Protein AF-A0A7J8P1J5-F1 (afdb_monomer_lite)

Secondary structure (DSSP, 8-state):
-HHHHHT--TT-EE----B-TTS-B--SSPPPPSS-SEEHHHHHHHTB--SSPPPHHHHHHHHTTBSSHHHHHHHHHHHSSTTHHHIIIIIIITT--HHHHHHH-TTB---HHHIIIIIS-B-PPPP--B-S-TTT-TT---B-----EEE-TTS-EEE-HHHHHHHTPPPGGG-SS-------PPP-S----SSTTS-------

pLDDT: mean 94.11, std 9.3, range [45.59, 98.81]

Structure (mmCIF, N/CA/C/O backbone):
data_AF-A0A7J8P1J5-F1
#
_entry.id   AF-A0A7J8P1J5-F1
#
loop_
_atom_site.group_PDB
_atom_site.id
_atom_site.type_symbol
_atom_site.label_atom_id
_atom_site.label_alt_id
_atom_site.label_comp_id
_atom_site.label_asym_id
_atom_site.label_entity_id
_atom_site.label_seq_id
_atom_site.pdbx_PDB_ins_code
_atom_site.Cartn_x
_atom_site.Cartn_y
_atom_site.Cartn_z
_atom_site.occupancy
_atom_site.B_iso_or_equiv
_atom_site.auth_seq_id
_atom_site.auth_comp_id
_atom_site.auth_asym_id
_atom_site.auth_atom_id
_atom_site.pdbx_PDB_model_num
ATOM 1 N N . GLU A 1 1 ? -13.372 0.302 0.097 1.00 93.94 1 GLU A N 1
ATOM 2 C CA . GLU A 1 1 ? -13.217 -0.264 1.450 1.00 93.94 1 GLU A CA 1
ATOM 3 C C . GLU A 1 1 ? -12.617 0.703 2.463 1.00 93.94 1 GLU A C 1
ATOM 5 O O . GLU A 1 1 ? -13.354 1.128 3.334 1.00 93.94 1 GLU A O 1
ATOM 10 N N . ALA A 1 2 ? -11.360 1.142 2.334 1.00 96.62 2 ALA A N 1
ATOM 11 C CA . ALA A 1 2 ? -10.747 2.064 3.308 1.00 96.62 2 ALA A CA 1
ATOM 12 C C . ALA A 1 2 ? -11.588 3.319 3.624 1.00 96.62 2 ALA A C 1
ATOM 14 O O . ALA A 1 2 ? -11.792 3.641 4.787 1.00 96.62 2 ALA A O 1
ATOM 15 N N . LEU A 1 3 ? -12.149 3.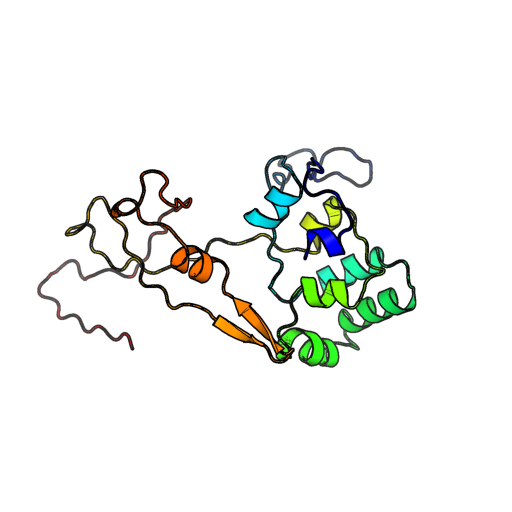971 2.597 1.00 96.94 3 LEU A N 1
ATOM 16 C CA . LEU A 1 3 ? -13.063 5.114 2.758 1.00 96.94 3 LEU A CA 1
ATOM 17 C C . LEU A 1 3 ? -14.280 4.788 3.644 1.00 96.94 3 LEU A C 1
ATOM 19 O O . LEU A 1 3 ? -14.655 5.586 4.493 1.00 96.94 3 LEU A O 1
ATOM 23 N N . ARG A 1 4 ? -14.858 3.591 3.480 1.00 96.88 4 ARG A N 1
ATOM 24 C CA . ARG A 1 4 ? -15.999 3.108 4.271 1.00 96.88 4 ARG A CA 1
ATOM 25 C C . ARG A 1 4 ? -15.599 2.879 5.730 1.00 96.88 4 ARG A C 1
ATOM 27 O O . ARG A 1 4 ? -16.337 3.269 6.623 1.00 96.88 4 ARG A O 1
ATOM 34 N N . LEU A 1 5 ? -14.433 2.272 5.964 1.00 96.88 5 LEU A N 1
ATOM 35 C CA . LEU A 1 5 ? -13.920 1.995 7.312 1.00 96.88 5 LEU A CA 1
ATOM 36 C C . LEU A 1 5 ? -13.576 3.280 8.079 1.00 96.88 5 LEU A C 1
ATOM 38 O O . LEU A 1 5 ? -13.882 3.380 9.268 1.00 96.88 5 LEU A O 1
ATOM 42 N N . LEU A 1 6 ? -12.995 4.268 7.389 1.00 95.31 6 LEU A N 1
ATOM 43 C CA . LEU A 1 6 ? -12.691 5.589 7.947 1.00 95.31 6 LEU A CA 1
ATOM 44 C C . LEU A 1 6 ? -13.943 6.452 8.158 1.00 95.31 6 LEU A C 1
ATOM 46 O O . LEU A 1 6 ? -13.917 7.343 8.997 1.00 95.31 6 LEU A O 1
ATOM 50 N N . GLY A 1 7 ? -15.030 6.201 7.421 1.00 95.00 7 GLY A N 1
ATOM 51 C CA . GLY A 1 7 ? -16.294 6.928 7.581 1.00 95.00 7 GLY A CA 1
ATOM 52 C C . GLY A 1 7 ? -16.240 8.393 7.133 1.00 95.00 7 GLY A C 1
ATOM 53 O O . GLY A 1 7 ? -17.033 9.201 7.602 1.00 95.00 7 GLY A O 1
ATOM 54 N N . LEU A 1 8 ? -15.305 8.747 6.245 1.00 95.56 8 LEU A N 1
ATOM 55 C CA . LEU A 1 8 ? -15.102 10.112 5.749 1.00 95.56 8 LEU A CA 1
ATOM 56 C C . LEU A 1 8 ? -15.380 10.210 4.246 1.00 95.56 8 LEU A C 1
ATOM 58 O O . LEU A 1 8 ? -15.252 9.228 3.507 1.00 95.56 8 LEU A O 1
ATOM 62 N N . SER A 1 9 ? -15.733 11.415 3.788 1.00 97.56 9 SER A N 1
ATOM 63 C CA . SER A 1 9 ? -15.967 11.680 2.367 1.00 97.56 9 SER A CA 1
ATOM 64 C C . SER A 1 9 ? -14.691 11.426 1.547 1.00 97.56 9 SER A C 1
ATOM 66 O O . SER A 1 9 ? -13.596 11.809 1.969 1.00 97.56 9 SER A O 1
ATOM 68 N N . PRO A 1 10 ? -14.792 10.833 0.343 1.00 97.81 10 PRO A N 1
ATOM 69 C CA . PRO A 1 10 ? -13.647 10.694 -0.557 1.00 97.81 10 PRO A CA 1
ATOM 70 C C . PRO A 1 10 ? -12.985 12.030 -0.917 1.00 97.81 10 PRO A C 1
ATOM 72 O O . PRO A 1 10 ? -11.783 12.053 -1.197 1.00 97.81 10 PRO A O 1
ATOM 75 N N . ASP A 1 11 ? -13.765 13.112 -0.882 1.00 97.94 11 ASP A N 1
ATOM 76 C CA . ASP A 1 11 ? -13.361 14.460 -1.279 1.00 97.94 11 ASP A CA 1
ATOM 77 C C . ASP A 1 11 ? -12.916 15.319 -0.088 1.00 97.94 11 ASP A C 1
ATOM 79 O O . ASP A 1 11 ? -12.589 16.491 -0.262 1.00 97.94 11 ASP A O 1
ATOM 83 N N . THR A 1 12 ? -12.845 14.743 1.122 1.00 97.88 12 THR A N 1
ATOM 84 C CA . THR A 1 12 ? -12.237 15.405 2.280 1.00 97.88 12 THR A CA 1
ATOM 85 C C . THR A 1 12 ? -10.807 15.817 1.929 1.00 97.88 12 THR A C 1
ATOM 87 O O . THR A 1 12 ? -9.936 14.967 1.724 1.00 97.88 12 THR A O 1
ATOM 90 N N . TYR A 1 13 ? -10.580 17.126 1.837 1.00 97.38 13 TYR A N 1
ATOM 91 C CA . TYR A 1 13 ? -9.279 17.722 1.561 1.00 97.38 13 TYR A CA 1
ATOM 92 C C . TYR A 1 13 ? -8.547 17.983 2.873 1.00 97.38 13 TYR A C 1
ATOM 94 O O . TYR A 1 13 ? -9.119 18.550 3.803 1.00 97.38 13 TYR A O 1
ATOM 102 N N . PHE A 1 14 ? -7.292 17.552 2.968 1.00 95.00 14 PHE A N 1
ATOM 103 C CA . PHE A 1 14 ? -6.521 17.664 4.201 1.00 95.00 14 PHE A CA 1
ATOM 104 C C . PHE A 1 14 ? -5.023 17.803 3.920 1.00 95.00 14 PHE A C 1
ATOM 106 O O . PHE A 1 14 ? -4.533 17.575 2.812 1.00 95.00 14 PHE A O 1
ATOM 113 N N . SER A 1 15 ? -4.293 18.182 4.963 1.00 91.94 15 SER A N 1
ATOM 114 C CA . SER A 1 15 ? -2.833 18.195 5.001 1.00 91.94 15 SER A CA 1
ATOM 115 C C . SER A 1 15 ? -2.375 17.582 6.323 1.00 91.94 15 SER A C 1
ATOM 117 O O . SER A 1 15 ? -3.119 17.604 7.303 1.00 91.94 15 SER A O 1
ATOM 119 N N . VAL A 1 16 ? -1.191 16.971 6.330 1.00 88.44 16 VAL A N 1
ATOM 120 C CA . VAL A 1 16 ? -0.610 16.340 7.521 1.00 88.44 16 VAL A CA 1
ATOM 121 C C . VAL A 1 16 ? 0.669 17.084 7.857 1.00 88.44 16 VAL A C 1
ATOM 123 O O . VAL A 1 16 ? 1.586 17.100 7.039 1.00 88.44 16 VAL A O 1
ATOM 126 N N . HIS A 1 17 ? 0.718 17.670 9.048 1.00 82.31 17 HIS A N 1
ATOM 127 C CA . HIS A 1 17 ? 1.867 18.413 9.560 1.00 82.31 17 HIS A CA 1
ATOM 128 C C . HIS A 1 17 ? 2.467 17.683 10.759 1.00 82.31 17 HIS A C 1
ATOM 130 O O . HIS A 1 17 ? 1.818 16.836 11.374 1.00 82.31 17 HIS A O 1
ATOM 136 N N . SER A 1 18 ? 3.735 17.961 11.044 1.00 77.25 18 SER A N 1
ATOM 137 C CA . SER A 1 18 ? 4.408 17.485 12.251 1.00 77.25 18 SER A CA 1
ATOM 138 C C . SER A 1 18 ? 4.617 18.671 13.178 1.00 77.25 18 SER A C 1
ATOM 140 O O . SER A 1 18 ? 5.474 19.519 12.922 1.00 77.25 18 SER A O 1
ATOM 142 N N . ASP A 1 19 ? 3.835 18.693 14.248 1.00 76.12 19 ASP A N 1
ATOM 143 C CA . ASP A 1 19 ? 3.843 19.758 15.242 1.00 76.12 19 ASP A CA 1
ATOM 144 C C . ASP A 1 19 ? 4.361 19.221 16.579 1.00 76.12 19 ASP A C 1
ATOM 146 O O . ASP A 1 19 ? 4.319 18.017 16.853 1.00 76.12 19 ASP A O 1
ATOM 150 N N . LYS A 1 20 ? 4.885 20.121 17.409 1.00 70.50 20 LYS A N 1
ATOM 151 C CA . LYS A 1 20 ? 5.141 19.839 18.821 1.00 70.50 20 LYS A CA 1
ATOM 152 C C . LYS A 1 20 ? 3.812 19.723 19.574 1.00 70.50 20 LYS A C 1
ATOM 154 O O . LYS A 1 20 ? 2.771 20.160 19.089 1.00 70.50 20 LYS A O 1
ATOM 159 N N . GLU A 1 21 ? 3.854 19.185 20.792 1.00 70.31 21 GLU A N 1
ATOM 160 C CA . GLU A 1 21 ? 2.668 19.087 21.662 1.00 70.31 21 GLU A CA 1
ATOM 161 C C . GLU A 1 21 ? 2.013 20.451 21.953 1.00 70.31 21 GLU A C 1
ATOM 163 O O . GLU A 1 21 ? 0.807 20.514 22.171 1.00 70.31 21 GLU A O 1
ATOM 168 N N . ASP A 1 22 ? 2.780 21.545 21.900 1.00 75.75 22 ASP A N 1
ATOM 169 C CA . ASP A 1 22 ? 2.293 22.923 22.057 1.00 75.75 22 ASP A CA 1
ATOM 170 C C . ASP A 1 22 ? 1.696 23.530 20.766 1.00 75.75 22 ASP A C 1
ATOM 172 O O . ASP A 1 22 ? 1.332 24.706 20.743 1.00 75.75 22 ASP A O 1
ATOM 176 N N . GLY A 1 23 ? 1.597 22.747 19.685 1.00 67.12 23 GLY A N 1
ATOM 177 C CA . GLY A 1 23 ? 1.071 23.171 18.387 1.00 67.12 23 GLY A CA 1
ATOM 178 C C . GLY A 1 23 ? 2.029 24.032 17.562 1.00 67.12 23 GLY A C 1
ATOM 179 O O . GLY A 1 23 ? 1.680 24.446 16.456 1.00 67.12 23 GLY A O 1
ATOM 180 N N . THR A 1 24 ? 3.240 24.310 18.055 1.00 72.19 24 THR A N 1
ATOM 181 C CA . THR A 1 24 ? 4.259 24.989 17.254 1.00 72.19 24 THR A CA 1
ATOM 182 C C . THR A 1 24 ? 4.905 24.002 16.289 1.00 72.19 24 THR A C 1
ATOM 184 O O . THR A 1 24 ? 5.169 22.846 16.633 1.00 72.19 24 THR A O 1
ATOM 187 N N . SER A 1 25 ? 5.195 24.441 15.063 1.00 66.19 25 SER A N 1
ATOM 188 C CA . SER A 1 25 ? 5.926 23.598 14.117 1.00 66.19 25 SER A CA 1
ATOM 189 C C . SER A 1 25 ? 7.271 23.181 14.716 1.00 66.19 25 SER A C 1
ATOM 191 O O . SER A 1 25 ? 7.950 23.971 15.382 1.00 66.19 25 SER A O 1
ATOM 193 N N . LEU A 1 26 ? 7.688 21.943 14.454 1.00 66.81 26 LEU A N 1
ATOM 194 C CA . LEU A 1 26 ? 9.042 21.479 14.756 1.00 66.81 26 LEU A CA 1
ATOM 195 C C . LEU A 1 26 ? 10.046 22.316 13.938 1.00 66.81 26 LEU A C 1
ATOM 197 O O . LEU A 1 26 ? 10.337 22.020 12.781 1.00 66.81 26 LEU A O 1
ATOM 201 N N . GLY A 1 27 ? 10.498 23.435 14.509 1.00 45.59 27 GLY A N 1
ATOM 202 C CA . GLY A 1 27 ? 11.428 24.365 13.876 1.00 45.59 27 GLY A CA 1
ATOM 203 C C . GLY A 1 27 ? 12.806 23.737 13.660 1.00 45.59 27 GLY A C 1
ATOM 204 O O . GLY A 1 27 ? 13.342 23.098 14.561 1.00 45.59 27 GLY A O 1
ATOM 205 N N . GLY A 1 28 ? 13.375 23.968 12.470 1.00 49.41 28 GLY A N 1
ATOM 206 C CA . GLY A 1 28 ? 14.671 23.440 12.035 1.00 49.41 28 GLY A CA 1
ATOM 207 C C . GLY A 1 28 ? 14.549 22.038 11.433 1.00 49.41 28 GLY A C 1
ATOM 208 O O . GLY A 1 28 ? 14.415 21.065 12.161 1.00 49.41 28 GLY A O 1
ATOM 209 N N . SER A 1 29 ? 14.614 21.923 10.099 1.00 49.09 29 SER A N 1
ATOM 210 C CA . SER A 1 29 ? 14.492 20.632 9.394 1.00 49.09 29 SER A CA 1
ATOM 211 C C . SER A 1 29 ? 13.182 19.888 9.724 1.00 49.09 29 SER A C 1
ATOM 213 O O . SER A 1 29 ? 13.206 18.706 10.080 1.00 49.09 29 SER A O 1
ATOM 215 N N . SER A 1 30 ? 12.030 20.565 9.613 1.00 58.41 30 SER A N 1
ATOM 216 C CA . SER A 1 30 ? 10.728 19.901 9.725 1.00 58.41 30 SER A CA 1
ATOM 217 C C . SER A 1 30 ? 10.713 18.680 8.805 1.00 58.41 30 SER A C 1
ATOM 219 O O . SER A 1 30 ? 11.048 18.778 7.621 1.00 58.41 30 SER A O 1
ATOM 221 N N . LEU A 1 31 ? 10.395 17.503 9.358 1.00 60.16 31 LEU A N 1
ATOM 222 C CA . LEU A 1 31 ? 10.187 16.322 8.528 1.00 60.16 31 LEU A CA 1
ATOM 223 C C . LEU A 1 31 ? 9.140 16.714 7.482 1.00 60.16 31 LEU A C 1
ATOM 225 O O . LEU A 1 31 ? 8.062 17.181 7.866 1.00 60.16 31 LEU A O 1
ATOM 229 N N . PRO A 1 32 ? 9.456 16.614 6.178 1.00 66.19 32 PRO A N 1
ATOM 230 C CA . PRO A 1 32 ? 8.521 17.037 5.159 1.00 66.19 32 PRO A CA 1
ATOM 231 C C . PRO A 1 32 ? 7.220 16.256 5.343 1.00 66.19 32 PRO A C 1
ATOM 233 O O . PRO A 1 32 ? 7.265 15.073 5.715 1.00 66.19 32 PRO A O 1
ATOM 236 N N . PRO A 1 33 ? 6.063 16.894 5.087 1.00 76.81 33 PRO A N 1
ATOM 237 C CA . PRO A 1 33 ? 4.789 16.208 5.179 1.00 76.81 33 PRO A CA 1
ATOM 238 C C . PRO A 1 33 ? 4.863 14.933 4.334 1.00 76.81 33 PRO A C 1
ATOM 240 O O . PRO A 1 33 ? 5.504 14.929 3.275 1.00 76.81 33 PRO A O 1
ATOM 243 N N . PRO A 1 34 ? 4.226 13.833 4.770 1.00 80.62 34 PRO A N 1
ATOM 244 C CA . PRO A 1 34 ? 4.363 12.554 4.086 1.00 80.62 34 PRO A CA 1
ATOM 245 C C . PRO A 1 34 ? 3.993 12.687 2.599 1.00 80.62 34 PRO A C 1
ATOM 247 O O . PRO A 1 34 ? 4.607 12.065 1.732 1.00 80.62 34 PRO A O 1
ATOM 250 N N . PHE A 1 35 ? 3.031 13.538 2.269 1.00 90.94 35 PHE A N 1
ATOM 251 C CA . PHE A 1 35 ? 2.614 13.817 0.903 1.00 90.94 35 PHE A CA 1
ATOM 252 C C . PHE A 1 35 ? 2.059 15.243 0.789 1.00 90.94 35 PHE A C 1
ATOM 254 O O . PHE A 1 35 ? 1.672 15.824 1.806 1.00 90.94 35 PHE A O 1
ATOM 261 N N . PRO A 1 36 ? 2.008 15.81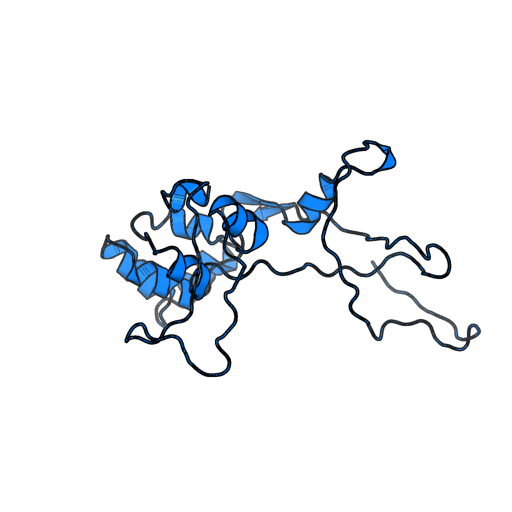6 -0.430 1.00 92.81 36 PRO A N 1
ATOM 262 C CA . PRO A 1 36 ? 1.373 17.112 -0.650 1.00 92.81 36 PRO A CA 1
ATOM 263 C C . PRO A 1 36 ? -0.119 17.081 -0.265 1.00 92.81 36 PRO A C 1
ATOM 265 O O . PRO A 1 36 ? -0.746 16.019 -0.368 1.00 92.81 36 PRO A O 1
ATOM 268 N N . PRO A 1 37 ? -0.709 18.227 0.132 1.00 95.44 37 PRO A N 1
ATOM 269 C CA . PRO A 1 37 ? -2.140 18.328 0.409 1.00 95.44 37 PRO A CA 1
ATOM 270 C C . PRO A 1 37 ? -2.980 17.777 -0.748 1.00 95.44 37 PRO A C 1
ATOM 272 O O . PRO A 1 37 ? -2.724 18.074 -1.916 1.00 95.44 37 PRO A O 1
ATOM 275 N N . CYS A 1 38 ? -3.953 16.928 -0.430 1.00 97.00 38 CYS A N 1
ATOM 276 C CA . CYS A 1 38 ? -4.795 16.274 -1.427 1.00 97.00 38 CYS A CA 1
ATOM 277 C C . CYS A 1 38 ? -6.096 15.748 -0.805 1.00 97.00 38 CYS A C 1
ATOM 279 O O . CYS A 1 38 ? -6.323 15.845 0.403 1.00 97.00 38 CYS A O 1
ATOM 281 N N . THR A 1 39 ? -6.971 15.192 -1.643 1.00 98.25 39 THR A N 1
ATOM 282 C CA . THR A 1 39 ? -8.193 14.521 -1.183 1.00 98.25 39 THR A CA 1
ATOM 283 C C . THR A 1 39 ? -7.880 13.179 -0.526 1.00 98.25 39 THR A C 1
ATOM 285 O O . THR A 1 39 ? -6.915 12.500 -0.892 1.00 98.25 39 THR A O 1
ATOM 288 N N . LEU A 1 40 ? -8.741 12.736 0.393 1.00 98.19 40 LEU A N 1
ATOM 289 C CA . LEU A 1 40 ? -8.629 11.434 1.052 1.00 98.19 40 LEU A CA 1
ATOM 290 C C . LEU A 1 40 ? -8.542 10.277 0.049 1.00 98.19 40 LEU A C 1
ATOM 292 O O . LEU A 1 40 ? -7.718 9.375 0.213 1.00 98.19 40 LEU A O 1
ATOM 296 N N . ARG A 1 41 ? -9.325 10.328 -1.035 1.00 98.25 41 ARG A N 1
ATOM 297 C CA . ARG A 1 41 ? -9.235 9.360 -2.138 1.00 98.25 41 ARG A CA 1
ATOM 298 C C . ARG A 1 41 ? -7.824 9.288 -2.721 1.00 98.25 41 ARG A C 1
ATOM 300 O O . ARG A 1 41 ? -7.296 8.192 -2.903 1.00 98.25 41 ARG A O 1
ATOM 307 N N . THR A 1 42 ? -7.220 10.440 -3.003 1.00 97.94 42 THR A N 1
ATOM 308 C CA . THR A 1 42 ? -5.870 10.525 -3.575 1.00 97.94 42 THR A CA 1
ATOM 309 C C . THR A 1 42 ? -4.836 9.988 -2.597 1.00 97.94 42 THR A C 1
ATOM 311 O O . THR A 1 42 ? -3.980 9.189 -2.982 1.00 97.94 42 THR A O 1
ATOM 314 N N . ALA A 1 43 ? -4.950 10.365 -1.323 1.00 97.81 43 ALA A N 1
ATOM 315 C CA . ALA A 1 43 ? -4.016 9.940 -0.296 1.00 97.81 43 ALA A CA 1
ATOM 316 C C . ALA A 1 43 ? -4.024 8.421 -0.085 1.00 97.81 43 ALA A C 1
ATOM 318 O O . ALA A 1 43 ? -2.967 7.787 -0.075 1.00 97.81 43 ALA A O 1
ATOM 319 N N . LEU A 1 44 ? -5.213 7.817 -0.008 1.00 97.81 44 LEU A N 1
ATOM 320 C CA . LEU A 1 44 ? -5.366 6.366 0.106 1.00 97.81 44 LEU A CA 1
ATOM 321 C C . LEU A 1 44 ? -4.862 5.627 -1.139 1.00 97.81 44 LEU A C 1
ATOM 323 O O . LEU A 1 44 ? -4.248 4.574 -1.011 1.00 97.81 44 LEU A O 1
ATOM 327 N N . ALA A 1 45 ? -5.098 6.171 -2.337 1.00 96.75 45 ALA A N 1
ATOM 328 C CA . ALA A 1 45 ? -4.710 5.523 -3.588 1.00 96.75 45 ALA A CA 1
ATOM 329 C C . ALA A 1 45 ? -3.202 5.598 -3.875 1.00 96.75 45 ALA A C 1
ATOM 331 O O . ALA A 1 45 ? -2.650 4.684 -4.485 1.00 96.75 45 ALA A O 1
ATOM 332 N N . ARG A 1 46 ? -2.535 6.692 -3.481 1.00 96.19 46 ARG A N 1
ATOM 333 C CA . ARG A 1 46 ? -1.144 6.967 -3.880 1.00 96.19 46 ARG A CA 1
ATOM 334 C C . ARG A 1 46 ? -0.133 6.858 -2.749 1.00 96.19 46 ARG A C 1
ATOM 336 O O . ARG A 1 46 ? 1.046 6.666 -3.036 1.00 96.19 46 ARG A O 1
ATOM 343 N N . TYR A 1 47 ? -0.555 7.007 -1.494 1.00 96.50 47 TYR A N 1
ATOM 344 C CA . TYR A 1 47 ? 0.381 7.217 -0.389 1.00 96.50 47 TYR A CA 1
ATOM 345 C C . TYR A 1 47 ? 0.243 6.241 0.777 1.00 96.50 47 TYR A C 1
ATOM 347 O O . TYR A 1 47 ? 1.193 6.181 1.555 1.00 96.50 47 TYR A O 1
ATOM 355 N N . ALA A 1 48 ? -0.835 5.458 0.881 1.00 97.44 48 ALA A N 1
ATOM 356 C CA . ALA A 1 48 ? -1.030 4.475 1.950 1.00 97.44 48 ALA A CA 1
ATOM 357 C C . ALA A 1 48 ? -0.888 3.027 1.460 1.00 97.44 48 ALA A C 1
ATOM 359 O O . ALA A 1 48 ? -1.505 2.618 0.478 1.00 97.44 48 ALA A O 1
ATOM 360 N N . ASP A 1 49 ? -0.108 2.230 2.185 1.00 97.94 49 ASP A N 1
ATOM 361 C CA . ASP A 1 49 ? -0.154 0.777 2.100 1.00 97.94 49 ASP A CA 1
ATOM 362 C C . ASP A 1 49 ? -1.241 0.249 3.039 1.00 97.94 49 ASP A C 1
ATOM 364 O O . ASP A 1 49 ? -1.152 0.356 4.260 1.00 97.94 49 ASP A O 1
ATOM 368 N N . LEU A 1 50 ? -2.286 -0.309 2.435 1.00 98.19 50 LEU A N 1
ATOM 369 C CA . LEU A 1 50 ? -3.484 -0.780 3.123 1.00 98.19 50 LEU A CA 1
ATOM 370 C C . LEU A 1 50 ? -3.565 -2.310 3.184 1.00 98.19 50 LEU A C 1
ATOM 372 O O . LEU A 1 50 ? -4.449 -2.856 3.842 1.00 98.19 50 LEU A O 1
ATOM 376 N N . LEU A 1 51 ? -2.692 -3.009 2.453 1.00 97.69 51 LEU A N 1
ATOM 377 C CA . LEU A 1 51 ? -2.784 -4.458 2.263 1.00 97.69 51 LEU A CA 1
ATOM 378 C C . LEU A 1 51 ? -1.745 -5.230 3.074 1.00 97.69 51 LEU A C 1
ATOM 380 O O . LEU A 1 51 ? -1.948 -6.418 3.320 1.00 97.69 51 LEU A O 1
ATOM 384 N N . SER A 1 52 ? -0.671 -4.568 3.503 1.00 96.00 52 SER A N 1
ATOM 385 C CA . SER A 1 52 ? 0.313 -5.140 4.420 1.00 96.00 52 SER A CA 1
ATOM 386 C C . SER A 1 52 ? -0.261 -5.333 5.826 1.00 96.00 52 SER A C 1
ATOM 388 O O . SER A 1 52 ? -1.144 -4.588 6.263 1.00 96.00 52 SER A O 1
ATOM 390 N N . SER A 1 53 ? 0.260 -6.323 6.551 1.00 97.56 53 SER A N 1
ATOM 391 C CA . SER A 1 53 ? -0.124 -6.537 7.944 1.00 97.56 53 SER A CA 1
ATOM 392 C C . SER A 1 53 ? 0.412 -5.419 8.846 1.00 97.56 53 SER A C 1
ATOM 394 O O . SER A 1 53 ? 1.596 -5.072 8.747 1.00 97.56 53 SER A O 1
ATOM 396 N N . PRO A 1 54 ? -0.431 -4.825 9.710 1.00 97.50 54 PRO A N 1
ATOM 397 C CA . PRO A 1 54 ? -0.040 -3.675 10.518 1.00 97.50 54 PRO A CA 1
ATOM 398 C C . PRO A 1 54 ? 1.051 -4.034 11.530 1.00 97.50 54 PRO A C 1
ATOM 400 O O . PRO A 1 54 ? 1.078 -5.116 12.093 1.00 97.50 54 PRO A O 1
ATOM 403 N N . LYS A 1 55 ? 1.974 -3.116 11.817 1.00 97.56 55 LYS A N 1
ATOM 404 C CA . LYS A 1 55 ? 2.956 -3.342 12.890 1.00 97.56 55 LYS A CA 1
ATOM 405 C C . LYS A 1 55 ? 2.274 -3.257 14.259 1.00 97.56 55 LYS A C 1
ATOM 407 O O . LYS A 1 55 ? 1.272 -2.564 14.408 1.00 97.56 55 LYS A O 1
ATOM 412 N N . LYS A 1 56 ? 2.885 -3.841 15.295 1.00 98.12 56 LYS A N 1
ATOM 413 C CA . LYS A 1 56 ? 2.427 -3.688 16.693 1.00 98.12 56 LYS A CA 1
ATOM 414 C C . LYS A 1 56 ? 2.204 -2.223 17.104 1.00 98.12 56 LYS A C 1
ATOM 416 O O . LYS A 1 56 ? 1.229 -1.925 17.780 1.00 98.12 56 LYS A O 1
ATOM 421 N N . SER A 1 57 ? 3.044 -1.296 16.638 1.00 98.06 57 SER A N 1
ATOM 422 C CA . SER A 1 57 ? 2.865 0.147 16.873 1.00 98.06 57 SER A CA 1
ATOM 423 C C . SER A 1 57 ? 1.585 0.713 16.245 1.00 98.06 57 SER A C 1
ATOM 425 O O . SER A 1 57 ? 0.929 1.552 16.852 1.00 98.06 57 SER A O 1
ATOM 427 N N . ALA A 1 58 ? 1.194 0.230 15.062 1.00 98.38 58 ALA A N 1
ATOM 428 C CA . ALA A 1 58 ? -0.060 0.616 14.419 1.00 98.38 58 ALA A CA 1
ATOM 429 C C . ALA A 1 58 ? -1.275 0.076 15.191 1.00 98.38 58 ALA A C 1
ATOM 431 O O . ALA A 1 58 ? -2.281 0.769 15.294 1.00 98.38 58 ALA A O 1
ATOM 432 N N . LEU A 1 59 ? -1.168 -1.120 15.787 1.00 98.62 59 LEU A N 1
ATOM 433 C CA . LEU A 1 59 ? -2.213 -1.663 16.665 1.00 98.62 59 LEU A CA 1
ATOM 434 C C . LEU A 1 59 ? -2.395 -0.809 17.928 1.00 98.62 59 LEU A C 1
ATOM 436 O O . LEU A 1 59 ? -3.527 -0.537 18.312 1.00 98.62 59 LEU A O 1
ATOM 440 N N . LEU A 1 60 ? -1.304 -0.330 18.538 1.00 98.62 60 LEU A N 1
ATOM 441 C CA . LEU A 1 60 ? -1.378 0.602 19.673 1.00 98.62 60 LEU A CA 1
ATOM 442 C C . LEU A 1 60 ? -2.028 1.935 19.280 1.00 98.62 60 LEU A C 1
ATOM 444 O O . LEU A 1 60 ? -2.861 2.448 20.023 1.00 98.62 60 LEU A O 1
ATOM 448 N N . ALA A 1 61 ? -1.686 2.472 18.106 1.00 98.38 61 ALA A N 1
ATOM 449 C CA . ALA A 1 61 ? -2.304 3.691 17.592 1.00 98.38 61 ALA A CA 1
ATOM 450 C C . ALA A 1 61 ? -3.806 3.501 17.309 1.00 98.38 61 ALA A C 1
ATOM 452 O O . ALA A 1 61 ? -4.599 4.381 17.627 1.00 98.38 61 ALA A O 1
ATOM 453 N N . LEU A 1 62 ? -4.220 2.345 16.779 1.00 98.62 62 LEU A N 1
ATOM 454 C CA . LEU A 1 62 ? -5.639 1.999 16.643 1.00 98.62 62 LEU A CA 1
ATOM 455 C C . LEU A 1 62 ? -6.329 1.898 18.011 1.00 98.62 62 LEU A C 1
ATOM 457 O O . LEU A 1 62 ? -7.401 2.469 18.186 1.00 98.62 62 LEU A O 1
ATOM 461 N N . ALA A 1 63 ? -5.698 1.243 18.991 1.00 98.62 63 ALA A N 1
ATOM 462 C CA . ALA A 1 63 ? -6.253 1.073 20.335 1.00 98.62 63 ALA A CA 1
ATOM 463 C C . ALA A 1 63 ? -6.498 2.406 21.057 1.00 98.62 63 ALA A C 1
ATOM 465 O O . ALA A 1 63 ? -7.451 2.530 21.820 1.00 98.62 63 ALA A O 1
ATOM 466 N N . ALA A 1 64 ? -5.640 3.405 20.829 1.00 98.44 64 ALA A N 1
ATOM 467 C CA . ALA A 1 64 ? -5.783 4.742 21.409 1.00 98.44 64 ALA A CA 1
ATOM 468 C C . ALA A 1 64 ? -7.005 5.512 20.873 1.00 98.44 64 ALA A C 1
ATOM 470 O O . ALA A 1 64 ? -7.455 6.463 21.506 1.00 98.44 64 ALA A O 1
ATOM 471 N N . HIS A 1 65 ? -7.544 5.097 19.724 1.00 98.12 65 HIS A N 1
ATOM 472 C CA . HIS A 1 65 ? -8.700 5.713 19.075 1.00 98.12 65 HIS A CA 1
ATOM 473 C C . HIS A 1 65 ? -9.882 4.745 18.921 1.00 98.12 65 HIS A C 1
ATOM 475 O O . HIS A 1 65 ? -10.762 4.986 18.095 1.00 98.12 65 HIS A O 1
ATOM 481 N N . ALA A 1 66 ? -9.897 3.656 19.692 1.00 98.50 66 ALA A N 1
ATOM 482 C CA . ALA A 1 66 ? -11.022 2.735 19.801 1.00 98.50 66 ALA A CA 1
ATOM 483 C C . ALA A 1 66 ? -11.962 3.189 20.923 1.00 98.50 66 ALA A C 1
ATOM 485 O O . ALA A 1 66 ? -11.529 3.366 22.062 1.00 98.50 66 ALA A O 1
ATOM 486 N N . SER A 1 67 ? -13.239 3.411 20.597 1.00 98.25 67 SER A N 1
ATOM 487 C CA . SER A 1 67 ? -14.241 3.830 21.587 1.00 98.25 67 SER A CA 1
ATOM 488 C C . SER A 1 67 ? -14.788 2.670 22.419 1.00 98.25 67 SER A C 1
ATOM 490 O O . SER A 1 67 ? -15.283 2.907 23.517 1.00 98.25 67 SER A O 1
ATOM 492 N N . ASP A 1 68 ? -14.720 1.436 21.909 1.00 98.69 68 ASP A N 1
ATOM 493 C CA . ASP A 1 68 ? -15.063 0.235 22.670 1.00 98.69 68 ASP A CA 1
ATOM 494 C C . ASP A 1 68 ? -13.843 -0.204 23.507 1.00 98.69 68 ASP A C 1
ATOM 496 O O . ASP A 1 68 ? -12.794 -0.532 22.934 1.00 98.69 68 ASP A O 1
ATOM 500 N N . PRO A 1 69 ? -13.945 -0.235 24.852 1.00 98.44 69 PRO A N 1
ATOM 501 C CA . PRO A 1 69 ? -12.846 -0.664 25.712 1.00 98.44 69 PRO A CA 1
ATOM 502 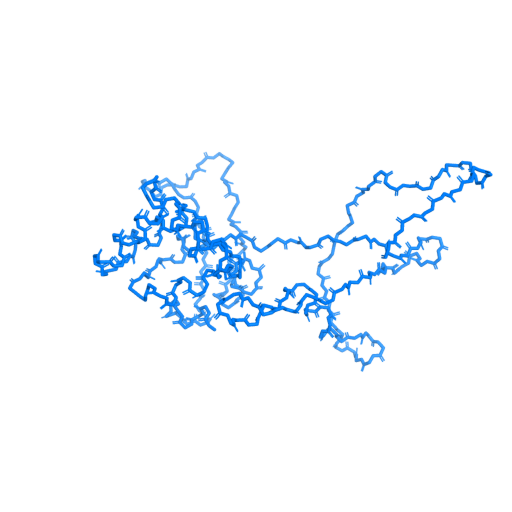C C . PRO A 1 69 ? -12.354 -2.083 25.410 1.00 98.44 69 PRO A C 1
ATOM 504 O O . PRO A 1 69 ? -11.157 -2.347 25.505 1.00 98.44 69 PRO A O 1
ATOM 507 N N . THR A 1 70 ? -13.249 -2.987 25.003 1.00 98.69 70 THR A N 1
ATOM 508 C CA . THR A 1 70 ? -12.909 -4.385 24.712 1.00 98.69 70 THR A CA 1
ATOM 509 C C . THR A 1 70 ? -12.067 -4.506 23.442 1.00 98.69 70 THR A C 1
ATOM 511 O O . THR A 1 70 ? -11.054 -5.210 23.437 1.00 98.69 70 THR A O 1
ATOM 514 N N . GLU A 1 71 ? -12.411 -3.758 22.389 1.00 98.75 71 GLU A N 1
ATOM 515 C CA . GLU A 1 71 ? -11.605 -3.665 21.168 1.00 98.75 71 GLU A CA 1
ATOM 516 C C . GLU A 1 71 ? -10.244 -3.018 21.452 1.00 98.75 71 GLU A C 1
ATOM 518 O O . GLU A 1 71 ? -9.207 -3.500 20.982 1.00 98.75 71 GLU A O 1
ATOM 523 N N . ALA A 1 72 ? -10.229 -1.951 22.256 1.00 98.75 72 ALA A N 1
ATOM 524 C CA . ALA A 1 72 ? -9.007 -1.258 22.641 1.00 98.75 72 ALA A CA 1
ATOM 525 C C . ALA A 1 72 ? -8.046 -2.185 23.406 1.00 98.75 72 ALA A C 1
ATOM 527 O O . ALA A 1 72 ? -6.864 -2.280 23.064 1.00 98.75 72 ALA A O 1
ATOM 528 N N . ASP A 1 73 ? -8.544 -2.916 24.405 1.00 98.75 73 ASP A N 1
ATOM 529 C CA . ASP A 1 73 ? -7.747 -3.862 25.190 1.00 98.75 73 ASP A CA 1
ATOM 530 C C . ASP A 1 73 ? -7.272 -5.043 24.350 1.00 98.75 73 ASP A C 1
ATOM 532 O O . ASP A 1 73 ? -6.125 -5.480 24.479 1.00 98.75 73 ASP A O 1
ATOM 536 N N . ARG A 1 74 ? -8.100 -5.507 23.411 1.00 98.62 74 ARG A N 1
ATOM 537 C CA . ARG A 1 74 ? -7.721 -6.551 22.463 1.00 98.62 74 ARG A CA 1
ATOM 538 C C . ARG A 1 74 ? -6.566 -6.118 21.557 1.00 98.62 74 ARG A C 1
ATOM 540 O O . ARG A 1 74 ? -5.596 -6.864 21.398 1.00 98.62 74 ARG A O 1
ATOM 547 N N . LEU A 1 75 ? -6.632 -4.912 20.996 1.00 98.75 75 LEU A N 1
ATOM 548 C CA . LEU A 1 75 ? -5.555 -4.334 20.188 1.00 98.75 75 LEU A CA 1
ATOM 549 C C . LEU A 1 75 ? -4.264 -4.151 21.007 1.00 98.75 75 LEU A C 1
ATOM 551 O O . LEU A 1 75 ? -3.178 -4.494 20.528 1.00 98.75 75 LEU A O 1
ATOM 555 N N . ARG A 1 76 ? -4.370 -3.682 22.260 1.00 98.81 76 ARG A N 1
ATOM 556 C CA . ARG A 1 76 ? -3.228 -3.581 23.190 1.00 98.81 76 ARG A CA 1
ATOM 557 C C . ARG A 1 76 ? -2.624 -4.947 23.495 1.00 98.81 76 ARG A C 1
ATOM 559 O O . ARG A 1 76 ? -1.400 -5.079 23.478 1.00 98.81 76 ARG A O 1
ATOM 566 N N . HIS A 1 77 ? -3.453 -5.966 23.721 1.00 98.69 77 HIS A N 1
ATOM 567 C CA . HIS A 1 77 ? -2.989 -7.325 23.975 1.00 98.69 77 HIS A CA 1
ATOM 568 C C . HIS A 1 77 ? -2.171 -7.858 22.796 1.00 98.69 77 HIS A C 1
ATOM 570 O O . HIS A 1 77 ? -1.021 -8.251 22.996 1.00 98.69 77 HIS A O 1
ATOM 576 N N . LEU A 1 78 ? -2.696 -7.771 21.568 1.00 98.50 78 LEU A N 1
ATOM 577 C CA . LEU A 1 78 ? -1.988 -8.183 20.347 1.00 98.50 78 LEU A CA 1
ATOM 578 C C . LEU A 1 78 ? -0.651 -7.439 20.160 1.00 98.50 78 LEU A C 1
ATOM 580 O O . LEU A 1 78 ? 0.327 -7.997 19.659 1.00 98.50 78 LEU A O 1
ATOM 584 N N . ALA A 1 79 ? -0.572 -6.175 20.577 1.00 98.44 79 ALA A N 1
ATOM 585 C CA . ALA A 1 79 ? 0.666 -5.403 20.519 1.00 98.44 79 ALA A CA 1
ATOM 586 C C . ALA A 1 79 ? 1.660 -5.718 21.655 1.00 98.44 79 ALA A C 1
ATOM 588 O O . ALA A 1 79 ? 2.852 -5.429 21.525 1.00 98.44 79 ALA A O 1
ATOM 589 N N . SER A 1 80 ? 1.208 -6.319 22.755 1.00 98.44 80 SER A N 1
ATOM 590 C CA . SER A 1 80 ? 2.017 -6.563 23.952 1.00 98.44 80 SER A CA 1
ATOM 591 C C . SER A 1 80 ? 3.024 -7.720 23.785 1.00 98.44 80 SER A C 1
ATOM 593 O O . SER A 1 80 ? 2.986 -8.469 22.796 1.00 98.44 80 SER A O 1
ATOM 595 N N . PRO A 1 81 ? 3.952 -7.900 24.747 1.00 98.19 81 PRO A N 1
ATOM 596 C CA . PRO A 1 81 ? 4.746 -9.121 24.859 1.00 98.19 81 PRO A CA 1
ATOM 597 C C . PRO A 1 81 ? 3.892 -10.369 25.120 1.00 98.19 81 PRO A C 1
ATOM 599 O O . PRO A 1 81 ? 4.171 -11.411 24.534 1.00 98.19 81 PRO A O 1
ATOM 602 N N . ALA A 1 82 ? 2.836 -10.256 25.935 1.00 98.19 82 ALA A N 1
ATOM 603 C CA . ALA A 1 82 ? 1.959 -11.378 26.282 1.00 98.19 82 ALA A CA 1
ATOM 604 C C . ALA A 1 82 ? 1.174 -11.906 25.069 1.00 98.19 82 ALA A C 1
ATOM 606 O O . ALA A 1 82 ? 1.021 -13.111 24.916 1.00 98.19 82 ALA A O 1
ATOM 607 N N . GLY A 1 83 ? 0.748 -11.021 24.165 1.00 98.31 83 GLY A N 1
ATOM 608 C CA . GLY A 1 83 ? 0.059 -11.394 22.924 1.00 98.31 83 GLY A CA 1
ATOM 609 C C . GLY A 1 83 ? 0.990 -11.683 21.744 1.00 98.31 83 GLY A C 1
ATOM 610 O O . GLY A 1 83 ? 0.545 -11.658 20.599 1.00 98.31 83 GLY A O 1
ATOM 611 N N . LYS A 1 84 ? 2.296 -11.905 21.965 1.00 98.06 84 LYS A N 1
ATOM 612 C CA . LYS A 1 84 ? 3.278 -12.100 20.880 1.00 98.06 84 LYS A CA 1
ATOM 613 C C . LYS A 1 84 ? 2.918 -13.268 19.962 1.00 98.06 84 LYS A C 1
ATOM 615 O O . LYS A 1 84 ? 2.956 -13.094 18.74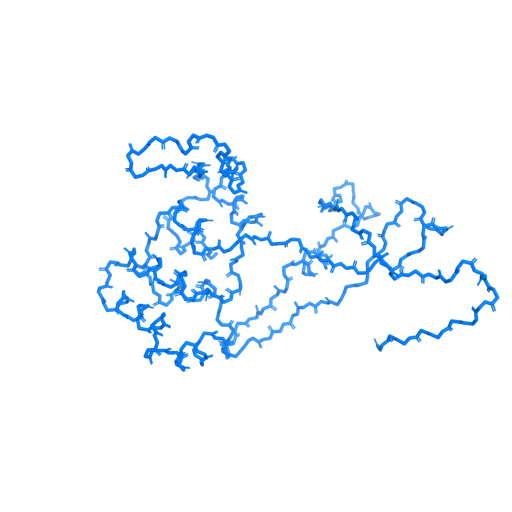3 1.00 98.06 84 LYS A O 1
ATOM 620 N N . ASP A 1 85 ? 2.595 -14.421 20.535 1.00 98.44 85 ASP A N 1
ATOM 621 C CA . ASP A 1 85 ? 2.313 -15.629 19.756 1.00 98.44 85 ASP A CA 1
ATOM 622 C C . ASP A 1 85 ? 0.975 -15.503 19.029 1.00 98.44 85 ASP A C 1
ATOM 624 O O . ASP A 1 85 ? 0.843 -15.871 17.862 1.00 98.44 85 ASP A O 1
ATOM 628 N N . GLU A 1 86 ? 0.006 -14.857 19.671 1.00 98.31 86 GLU A N 1
ATOM 629 C CA . GLU A 1 86 ? -1.275 -14.572 19.049 1.00 98.31 86 GLU A CA 1
ATOM 630 C C . GLU A 1 86 ? -1.156 -13.565 17.900 1.00 98.31 86 GLU A C 1
ATOM 632 O O . GLU A 1 86 ? -1.736 -13.776 16.839 1.00 98.31 86 GLU A O 1
ATOM 637 N N . TYR A 1 87 ? -0.345 -12.516 18.040 1.00 98.50 87 TYR A N 1
ATOM 638 C CA . TYR A 1 87 ? -0.013 -11.616 16.935 1.00 98.50 87 TYR A CA 1
ATOM 639 C C . TYR A 1 87 ? 0.659 -12.365 15.779 1.00 98.50 87 TYR A C 1
ATOM 641 O O . TYR A 1 87 ? 0.323 -12.139 14.614 1.00 98.50 87 TYR A O 1
ATOM 649 N N . ALA A 1 88 ? 1.592 -13.275 16.076 1.00 98.31 88 ALA A N 1
ATOM 650 C CA . ALA A 1 88 ? 2.245 -14.078 15.048 1.00 98.31 88 ALA A CA 1
ATOM 651 C C . ALA A 1 88 ? 1.228 -14.941 14.285 1.00 98.31 88 ALA A C 1
ATOM 653 O O . ALA A 1 88 ? 1.255 -14.961 13.057 1.00 98.31 88 ALA A O 1
ATOM 654 N N . GLN A 1 89 ? 0.285 -15.575 14.983 1.00 98.12 89 GLN A N 1
ATOM 655 C CA . GLN A 1 89 ? -0.710 -16.449 14.365 1.00 98.12 89 GLN A CA 1
ATOM 656 C C . GLN A 1 89 ? -1.837 -15.674 13.665 1.00 98.12 89 GLN A C 1
ATOM 658 O O . GLN A 1 89 ? -2.114 -15.853 12.473 1.00 98.12 89 GLN A O 1
ATOM 663 N N . TRP A 1 90 ? -2.507 -14.796 14.406 1.00 97.69 90 TRP A N 1
ATOM 664 C CA . TRP A 1 90 ? -3.670 -14.061 13.934 1.00 97.69 90 TRP A CA 1
ATOM 665 C C . TRP A 1 90 ? -3.275 -12.993 12.917 1.00 97.69 90 TRP A C 1
ATOM 667 O O . TRP A 1 90 ? -3.993 -12.760 11.956 1.00 97.69 90 TRP A O 1
ATOM 677 N N . MET A 1 91 ? -2.116 -12.358 13.039 1.00 97.19 91 MET A N 1
ATOM 678 C CA . MET A 1 91 ? -1.787 -11.261 12.138 1.00 97.19 91 MET A CA 1
ATOM 679 C C . MET A 1 91 ? -0.831 -11.678 11.018 1.00 97.19 91 MET A C 1
ATOM 681 O O . MET A 1 91 ? -1.167 -11.524 9.843 1.00 97.19 91 MET A O 1
ATOM 685 N N . VAL A 1 92 ? 0.334 -12.231 11.373 1.00 96.50 92 VAL A N 1
ATOM 686 C CA . VAL A 1 92 ? 1.410 -12.527 10.411 1.00 96.50 92 VAL A CA 1
ATOM 687 C C . VAL A 1 92 ? 1.111 -13.789 9.604 1.00 96.50 92 VAL A C 1
ATOM 689 O O . VAL A 1 92 ? 1.033 -13.719 8.380 1.00 96.50 92 VAL A O 1
ATOM 692 N N . ALA A 1 93 ? 0.891 -14.927 10.268 1.00 97.44 93 ALA A N 1
ATOM 693 C CA . ALA A 1 93 ? 0.652 -16.209 9.606 1.00 97.44 93 ALA A CA 1
ATOM 694 C C . ALA A 1 93 ? -0.632 -16.190 8.771 1.00 97.44 93 ALA A C 1
ATOM 696 O O . ALA A 1 93 ? -0.687 -16.794 7.708 1.00 97.44 93 ALA A O 1
ATOM 697 N N . SER A 1 94 ? -1.644 -15.440 9.216 1.00 97.00 94 SER A N 1
ATOM 698 C CA . SER A 1 94 ? -2.894 -15.278 8.471 1.00 97.00 94 SER A CA 1
ATOM 699 C C . SER A 1 94 ? -2.815 -14.246 7.336 1.00 97.00 94 SER A C 1
ATOM 701 O O . SER A 1 94 ? -3.768 -14.125 6.570 1.00 97.00 94 SER A O 1
ATOM 703 N N . GLN A 1 95 ? -1.718 -13.483 7.232 1.00 97.50 95 GLN A N 1
ATOM 704 C CA . GLN A 1 95 ? -1.546 -12.390 6.266 1.00 97.50 95 GLN A CA 1
ATOM 705 C C . GLN A 1 95 ? -2.713 -11.381 6.282 1.00 97.50 95 GLN A C 1
ATOM 707 O O . GLN A 1 95 ? -3.167 -10.898 5.234 1.00 97.50 95 GLN A O 1
ATOM 712 N N . ARG A 1 96 ? -3.223 -11.065 7.483 1.00 98.12 96 ARG A N 1
ATOM 713 C CA . ARG A 1 96 ? -4.313 -10.094 7.654 1.00 98.12 96 ARG A CA 1
ATOM 714 C C . ARG A 1 96 ? -3.822 -8.712 7.242 1.00 98.12 96 ARG A C 1
ATOM 716 O O . ARG A 1 96 ? -2.792 -8.250 7.727 1.00 98.12 96 ARG A O 1
ATOM 723 N N . SER A 1 97 ? -4.551 -8.069 6.340 1.00 98.38 97 SER A N 1
ATOM 724 C CA . SER A 1 97 ? -4.305 -6.693 5.905 1.00 98.38 97 SER A CA 1
ATOM 725 C C . SER A 1 97 ? -4.736 -5.680 6.964 1.00 98.38 97 SER A C 1
ATOM 727 O O . SER A 1 97 ? -5.584 -5.976 7.807 1.00 98.38 97 SER A O 1
ATOM 729 N N . LEU A 1 98 ? -4.217 -4.450 6.883 1.00 98.44 98 LEU A N 1
ATOM 730 C CA . LEU A 1 98 ? -4.706 -3.337 7.703 1.00 98.44 98 LEU A CA 1
ATOM 731 C C . LEU A 1 98 ? -6.230 -3.157 7.583 1.00 98.44 98 LEU A C 1
ATOM 733 O O . LEU A 1 98 ? -6.890 -2.911 8.586 1.00 98.44 98 LEU A O 1
ATOM 737 N N . LEU A 1 99 ? -6.801 -3.323 6.384 1.00 98.12 99 LEU A N 1
ATOM 738 C CA . LEU A 1 99 ? -8.250 -3.197 6.181 1.00 98.12 99 LEU A CA 1
ATOM 739 C C . LEU A 1 99 ? -9.054 -4.290 6.893 1.00 98.12 99 LEU A C 1
ATOM 741 O O . LEU A 1 99 ? -10.099 -3.983 7.454 1.00 98.12 99 LEU A O 1
ATOM 745 N N . GLU A 1 100 ? -8.575 -5.538 6.899 1.00 98.50 100 GLU A N 1
ATOM 746 C CA . GLU A 1 100 ? -9.213 -6.624 7.662 1.00 98.50 100 GLU A CA 1
ATOM 747 C C . GLU A 1 100 ? -9.147 -6.347 9.167 1.00 98.50 100 GLU A C 1
ATOM 749 O O . GLU A 1 100 ? -10.144 -6.511 9.859 1.00 98.50 100 GLU A O 1
ATOM 754 N N . VAL A 1 101 ? -8.007 -5.858 9.667 1.00 98.44 101 VAL A N 1
ATOM 755 C CA . VAL A 1 101 ? -7.864 -5.484 11.082 1.00 98.44 101 VAL A CA 1
ATOM 756 C C . VAL A 1 101 ? -8.823 -4.347 11.446 1.00 98.44 101 VAL A C 1
ATOM 758 O O . VAL A 1 101 ? -9.552 -4.454 12.421 1.00 98.44 101 VAL A O 1
ATOM 761 N N . MET A 1 102 ? -8.892 -3.280 10.649 1.00 98.38 102 MET A N 1
ATOM 762 C CA . MET A 1 102 ? -9.825 -2.172 10.900 1.00 98.38 102 MET A CA 1
ATOM 763 C C . MET A 1 102 ? -11.301 -2.575 10.777 1.00 98.38 102 MET A C 1
ATOM 765 O O . MET A 1 102 ? -12.155 -1.934 11.381 1.00 98.38 102 MET A O 1
ATOM 769 N N . ALA A 1 103 ? -11.619 -3.592 9.975 1.00 98.25 103 ALA A N 1
ATOM 770 C CA . ALA A 1 103 ? -12.973 -4.127 9.885 1.00 98.25 103 ALA A CA 1
ATOM 771 C C . ALA A 1 103 ? -13.358 -4.934 11.135 1.00 98.25 103 ALA A C 1
ATOM 773 O O . ALA A 1 103 ? -14.514 -4.868 11.542 1.00 98.25 103 ALA A O 1
ATOM 774 N N . GLU A 1 104 ? -12.400 -5.644 11.740 1.00 98.19 104 GLU A N 1
ATOM 775 C CA . GLU A 1 104 ? -12.592 -6.402 12.985 1.00 98.19 104 GLU A CA 1
ATOM 776 C C . GLU A 1 104 ? -12.716 -5.498 14.222 1.00 98.19 104 GLU A C 1
ATOM 778 O O . GLU A 1 104 ? -13.365 -5.867 15.193 1.00 98.19 104 GLU A O 1
ATOM 783 N N . PHE A 1 105 ? -12.107 -4.309 14.178 1.00 98.50 105 PHE A N 1
ATOM 784 C CA . PHE A 1 105 ? -12.147 -3.311 15.251 1.00 98.50 105 PHE A CA 1
ATOM 785 C C . PHE A 1 105 ? -12.886 -2.039 14.795 1.00 98.50 105 PHE A C 1
ATOM 787 O O . PHE A 1 105 ? -12.259 -0.989 14.602 1.00 98.50 105 PHE A O 1
ATOM 794 N N . PRO A 1 106 ? -14.209 -2.109 14.538 1.00 97.94 106 PRO A N 1
ATOM 795 C CA . PRO A 1 106 ? -14.973 -1.007 13.960 1.00 97.94 106 PRO A CA 1
ATOM 796 C C . PRO A 1 106 ? -15.018 0.253 14.834 1.00 97.94 106 PRO A C 1
ATOM 798 O O . PRO A 1 106 ? -15.231 1.339 14.276 1.00 97.94 106 PRO A O 1
ATOM 801 N N . SER A 1 107 ? -14.811 0.138 16.152 1.00 98.12 107 SER A N 1
ATOM 802 C CA . SER A 1 107 ? -14.770 1.278 17.075 1.00 98.12 107 SER A CA 1
ATOM 803 C C . SER A 1 107 ? -13.481 2.102 16.955 1.00 98.12 107 SER A C 1
ATOM 805 O O . SER A 1 107 ? -13.457 3.259 17.376 1.00 98.12 107 SER A O 1
ATOM 807 N N . ALA A 1 108 ? -12.422 1.548 16.347 1.00 98.00 108 ALA A N 1
ATOM 808 C CA . ALA A 1 108 ? -11.164 2.244 16.091 1.00 98.00 108 ALA A CA 1
ATOM 809 C C . ALA A 1 108 ? -11.326 3.279 14.965 1.00 98.00 108 ALA A C 1
ATOM 811 O O . ALA A 1 108 ? -11.235 2.962 13.774 1.00 98.00 108 ALA A O 1
ATOM 812 N N . LYS A 1 109 ? -11.547 4.545 15.340 1.00 96.38 109 LYS A N 1
ATOM 813 C CA . LYS A 1 109 ? -11.739 5.689 14.431 1.00 96.38 109 LYS A CA 1
ATOM 814 C C . LYS A 1 109 ? -10.611 6.719 14.582 1.00 96.38 109 LYS A C 1
ATOM 816 O O . LYS A 1 109 ? -10.832 7.808 15.113 1.00 96.38 109 LYS A O 1
ATOM 821 N N . PRO A 1 110 ? -9.384 6.403 14.128 1.00 96.62 110 PRO A N 1
ATOM 822 C CA . PRO A 1 110 ? -8.261 7.325 14.232 1.00 96.62 110 PRO A CA 1
ATOM 823 C C . PRO A 1 110 ? -8.463 8.566 13.341 1.00 96.62 110 PRO A C 1
ATOM 825 O O . PRO A 1 110 ? -8.917 8.434 12.199 1.00 96.62 110 PRO A O 1
ATOM 828 N N . PRO A 1 111 ? -8.053 9.764 13.795 1.00 95.31 111 PRO A N 1
ATOM 829 C CA . PRO A 1 111 ? -7.960 10.944 12.938 1.00 95.31 111 PRO A CA 1
ATOM 830 C C . PRO A 1 111 ? -7.013 10.719 11.748 1.00 95.31 111 PRO A C 1
ATOM 832 O O . PRO A 1 111 ? -6.054 9.950 11.844 1.00 95.31 111 PRO A O 1
ATOM 835 N N . LEU A 1 112 ? -7.215 11.448 10.641 1.00 95.50 112 LEU A N 1
ATOM 836 C CA . LEU A 1 112 ? -6.396 11.294 9.426 1.00 95.50 112 LEU A CA 1
ATOM 837 C C . LEU A 1 112 ? -4.895 11.497 9.677 1.00 95.50 112 LEU A C 1
ATOM 839 O O . LEU A 1 112 ? -4.084 10.754 9.127 1.00 95.50 112 LEU A O 1
ATOM 843 N N . GLY A 1 113 ? -4.522 12.455 10.531 1.00 93.12 113 GLY A N 1
ATOM 844 C CA . GLY A 1 113 ? -3.122 12.676 10.904 1.00 93.12 113 GLY A CA 1
ATOM 845 C C . GLY A 1 113 ? -2.486 11.418 11.499 1.00 93.12 113 GLY A C 1
ATOM 846 O O . GLY A 1 113 ? -1.454 10.962 11.015 1.00 93.12 113 GLY A O 1
ATOM 847 N N . VAL A 1 114 ? -3.156 10.788 12.469 1.00 94.19 114 VAL A N 1
ATOM 848 C CA . VAL A 1 114 ? -2.690 9.544 13.106 1.00 94.19 114 VAL A CA 1
ATOM 849 C C . VAL A 1 114 ? -2.698 8.383 12.117 1.00 94.19 114 VAL A C 1
ATOM 851 O O . VAL A 1 114 ? -1.745 7.603 12.069 1.00 94.19 114 VAL A O 1
ATOM 854 N N . PHE A 1 115 ? -3.734 8.290 11.280 1.00 96.81 115 PHE A N 1
ATOM 855 C CA . PHE A 1 115 ? -3.841 7.241 10.274 1.00 96.81 115 PHE A CA 1
ATOM 856 C C . PHE A 1 115 ? -2.636 7.233 9.326 1.00 96.81 115 PHE A C 1
ATOM 858 O O . PHE A 1 115 ? -2.001 6.194 9.154 1.00 96.81 115 PHE A O 1
ATOM 865 N N . PHE A 1 116 ? -2.283 8.385 8.752 1.00 95.50 116 PHE A N 1
ATOM 866 C CA . PHE A 1 116 ? -1.179 8.493 7.793 1.00 95.50 116 PHE A CA 1
ATOM 867 C C . PHE A 1 116 ? 0.211 8.607 8.437 1.00 95.50 116 PHE A C 1
ATOM 869 O O . PHE A 1 116 ? 1.205 8.387 7.742 1.00 95.50 116 PHE A O 1
ATOM 876 N N . ALA A 1 117 ? 0.302 8.938 9.729 1.00 91.06 117 ALA A N 1
ATOM 877 C CA . ALA A 1 117 ? 1.575 9.022 10.446 1.00 91.06 117 ALA A CA 1
ATOM 878 C C . ALA A 1 117 ? 1.983 7.698 11.113 1.00 91.06 117 ALA A C 1
ATOM 880 O O . ALA A 1 117 ? 3.153 7.320 11.055 1.00 91.06 117 ALA A O 1
ATOM 881 N N . ALA A 1 118 ? 1.041 6.990 11.745 1.00 93.31 118 ALA A N 1
ATOM 882 C CA . ALA A 1 118 ? 1.350 5.886 12.659 1.00 93.31 118 ALA A CA 1
ATOM 883 C C . ALA A 1 118 ? 0.713 4.540 12.282 1.00 93.31 118 ALA A C 1
ATOM 885 O O . ALA A 1 118 ? 1.228 3.494 12.686 1.00 93.31 118 ALA A O 1
ATOM 886 N N . ILE A 1 119 ? -0.393 4.543 11.528 1.00 97.19 119 ILE A N 1
ATOM 887 C CA . ILE A 1 119 ? -1.185 3.329 11.277 1.00 97.19 119 ILE A CA 1
ATOM 888 C C . ILE A 1 119 ? -0.893 2.746 9.896 1.00 97.19 119 ILE A C 1
ATOM 890 O O . ILE A 1 119 ? -0.448 1.603 9.797 1.00 97.19 119 ILE A O 1
ATOM 894 N N . ALA A 1 120 ? -1.132 3.518 8.836 1.00 97.12 120 ALA A N 1
ATOM 895 C CA . ALA A 1 120 ? -0.924 3.101 7.458 1.00 97.12 120 ALA A CA 1
ATOM 896 C C . ALA A 1 120 ? 0.500 3.460 7.005 1.00 97.12 120 ALA A C 1
ATOM 898 O O . ALA A 1 120 ? 0.825 4.644 6.881 1.00 97.12 120 ALA A O 1
ATOM 899 N N . PRO A 1 121 ? 1.368 2.471 6.717 1.00 95.69 121 PRO A N 1
ATOM 900 C CA . PRO A 1 121 ? 2.682 2.748 6.160 1.00 95.69 121 PRO A CA 1
ATOM 901 C C . PRO A 1 121 ? 2.584 3.448 4.804 1.00 95.69 121 PRO A C 1
ATOM 903 O O . PRO A 1 121 ? 1.583 3.356 4.093 1.00 95.69 121 PRO A O 1
ATOM 906 N N . ARG A 1 122 ? 3.672 4.100 4.393 1.00 95.44 122 ARG A N 1
ATOM 907 C CA . ARG A 1 122 ? 3.751 4.723 3.070 1.00 95.44 122 ARG A CA 1
ATOM 908 C C . ARG A 1 122 ? 3.787 3.683 1.959 1.00 95.44 122 ARG A C 1
ATOM 910 O O . ARG A 1 122 ? 4.586 2.746 2.023 1.00 95.44 122 ARG A O 1
ATOM 917 N N . LEU A 1 123 ? 2.998 3.898 0.907 1.00 96.94 123 LEU A N 1
ATOM 918 C CA . LEU A 1 123 ? 3.041 3.063 -0.291 1.00 96.94 123 LEU A CA 1
ATOM 919 C C . LEU A 1 123 ? 4.409 3.199 -0.982 1.00 96.94 123 LEU A C 1
ATOM 921 O O . LEU A 1 123 ? 4.770 4.268 -1.467 1.00 96.94 123 LEU A O 1
ATOM 925 N N . GLN A 1 124 ? 5.176 2.108 -1.005 1.00 96.50 124 GLN A N 1
ATOM 926 C CA . GLN A 1 124 ? 6.541 2.090 -1.539 1.00 96.50 124 GLN A CA 1
ATOM 927 C C . GLN A 1 124 ? 6.588 1.835 -3.056 1.00 96.50 124 GLN A C 1
ATOM 929 O O . GLN A 1 124 ? 5.755 1.068 -3.564 1.00 96.50 124 GLN A O 1
ATOM 934 N N . PRO A 1 125 ? 7.594 2.373 -3.777 1.00 97.31 125 PRO A N 1
ATOM 935 C CA . PRO A 1 125 ? 7.866 1.965 -5.151 1.00 97.31 125 PRO A CA 1
ATOM 936 C C . PRO A 1 125 ? 8.218 0.472 -5.213 1.00 97.31 125 PRO A C 1
ATOM 938 O O . PRO A 1 125 ? 8.799 -0.087 -4.280 1.00 97.31 125 PRO A O 1
ATOM 941 N N . ARG A 1 126 ? 7.867 -0.185 -6.321 1.00 98.19 126 ARG A N 1
ATOM 942 C CA . ARG A 1 126 ? 8.264 -1.573 -6.598 1.00 98.19 126 ARG A CA 1
ATOM 943 C C . ARG A 1 126 ? 9.414 -1.573 -7.596 1.00 98.19 126 ARG A C 1
ATOM 945 O O . ARG A 1 126 ? 9.338 -0.919 -8.631 1.00 98.19 126 ARG A O 1
ATOM 952 N N . TYR A 1 127 ? 10.473 -2.299 -7.259 1.00 98.12 127 TYR A N 1
ATOM 953 C CA . TYR A 1 127 ? 11.654 -2.433 -8.101 1.00 98.12 127 TYR A CA 1
ATOM 954 C C . TYR A 1 127 ? 11.529 -3.666 -8.989 1.00 98.12 127 TYR A C 1
ATOM 956 O O . TYR A 1 127 ? 11.113 -4.725 -8.525 1.00 98.12 127 TYR A O 1
ATOM 964 N N . TYR A 1 128 ? 11.955 -3.522 -10.240 1.00 98.31 128 TYR A N 1
ATOM 965 C CA . TYR A 1 128 ? 12.042 -4.602 -11.212 1.00 98.31 128 TYR A CA 1
ATOM 966 C C . TYR A 1 128 ? 13.404 -4.555 -11.895 1.00 98.31 128 TYR A C 1
ATOM 968 O O . TYR A 1 128 ? 13.957 -3.474 -12.119 1.00 98.31 128 TYR A O 1
ATOM 976 N N . SER A 1 129 ? 13.942 -5.722 -12.238 1.00 98.12 129 SER A N 1
ATOM 977 C CA . SER A 1 129 ? 15.114 -5.808 -13.107 1.00 98.12 129 SER A CA 1
ATOM 978 C C . SER A 1 129 ? 14.716 -5.398 -14.522 1.00 98.12 129 SER A C 1
ATOM 980 O O . SER A 1 129 ? 13.751 -5.928 -15.072 1.00 98.12 129 SER A O 1
ATOM 982 N N . ILE A 1 130 ? 15.459 -4.457 -15.107 1.00 98.50 130 ILE A N 1
ATOM 983 C CA . ILE A 1 130 ? 15.255 -4.046 -16.499 1.00 98.50 130 ILE A CA 1
ATOM 984 C C . ILE A 1 130 ? 15.577 -5.242 -17.401 1.00 98.50 130 ILE A C 1
ATOM 986 O O . ILE A 1 130 ? 16.690 -5.763 -17.354 1.00 98.50 130 ILE A O 1
ATOM 990 N N . SER A 1 131 ? 14.611 -5.665 -18.218 1.00 98.00 131 SER A N 1
ATOM 991 C CA . SER A 1 131 ? 14.728 -6.806 -19.139 1.00 98.00 131 SER A CA 1
ATOM 992 C C . SER A 1 131 ? 15.023 -6.386 -20.587 1.00 98.00 131 SER A C 1
ATOM 994 O O . SER A 1 131 ? 14.752 -7.120 -21.535 1.00 98.00 131 SER A O 1
ATOM 996 N N . SER A 1 132 ? 15.601 -5.196 -20.768 1.00 98.12 132 SER A N 1
ATOM 997 C CA . SER A 1 132 ? 16.123 -4.685 -22.040 1.00 98.12 132 SER A CA 1
ATOM 998 C C . SER A 1 132 ? 17.578 -4.239 -21.921 1.00 98.12 132 SER A C 1
ATOM 1000 O O . SER A 1 132 ? 18.085 -3.947 -20.839 1.00 98.12 132 SER A O 1
ATOM 1002 N N . SER A 1 133 ? 18.258 -4.159 -23.065 1.00 97.44 133 SER A N 1
ATOM 1003 C CA . SER A 1 133 ? 19.575 -3.530 -23.177 1.00 97.44 133 SER A CA 1
ATOM 1004 C C . SER A 1 133 ? 19.428 -2.120 -23.752 1.00 97.44 133 SER A C 1
ATOM 1006 O O . SER A 1 133 ? 18.777 -1.979 -24.791 1.00 97.44 133 SER A O 1
ATOM 1008 N N . PRO A 1 134 ? 20.082 -1.087 -23.185 1.00 96.75 134 PRO A N 1
ATOM 1009 C CA . PRO A 1 134 ? 20.063 0.262 -23.757 1.00 96.75 134 PRO A CA 1
ATOM 1010 C C . PRO A 1 134 ? 20.729 0.332 -25.141 1.00 96.75 134 PRO A C 1
ATOM 1012 O O . PRO A 1 134 ? 20.468 1.263 -25.892 1.00 96.75 134 PRO A O 1
ATOM 1015 N N . ARG A 1 135 ? 21.550 -0.666 -25.516 1.00 95.75 135 ARG A N 1
ATOM 1016 C CA . ARG A 1 135 ? 22.110 -0.784 -26.877 1.00 95.75 135 ARG A CA 1
ATOM 1017 C C . ARG A 1 135 ? 21.069 -1.203 -27.920 1.00 95.75 135 ARG A C 1
ATOM 1019 O O . ARG A 1 135 ? 21.290 -0.972 -29.099 1.00 95.75 135 ARG A O 1
ATOM 1026 N N . MET A 1 136 ? 19.983 -1.846 -27.488 1.00 97.38 136 MET A N 1
ATOM 1027 C CA . MET A 1 136 ? 18.883 -2.307 -28.345 1.00 97.38 136 MET A CA 1
ATOM 1028 C C . MET A 1 136 ? 17.671 -1.372 -28.251 1.00 97.38 136 MET A C 1
ATOM 1030 O O . MET A 1 136 ? 17.069 -1.028 -29.258 1.00 97.38 136 MET A O 1
ATOM 1034 N N . ALA A 1 137 ? 17.322 -0.945 -27.037 1.00 97.00 137 ALA A N 1
ATOM 1035 C CA . ALA A 1 137 ? 16.149 -0.131 -26.748 1.00 97.00 137 ALA A CA 1
ATOM 1036 C C . ALA A 1 137 ? 16.558 1.139 -25.973 1.00 97.00 137 ALA A C 1
ATOM 1038 O O . ALA A 1 137 ? 16.326 1.225 -24.767 1.00 97.00 137 ALA A O 1
ATOM 1039 N N . PRO A 1 138 ? 17.188 2.134 -26.627 1.00 96.25 138 PRO A N 1
ATOM 1040 C CA . PRO A 1 138 ? 17.727 3.315 -25.943 1.00 96.25 138 PRO A CA 1
ATOM 1041 C C . PRO A 1 138 ? 16.644 4.219 -25.336 1.00 96.25 138 PRO A C 1
ATOM 1043 O O . PRO A 1 138 ? 16.911 4.933 -24.375 1.00 96.25 138 PRO A O 1
ATOM 1046 N N . SER A 1 139 ? 15.422 4.177 -25.874 1.00 96.19 139 SER A N 1
ATOM 1047 C CA . SER A 1 139 ? 14.278 4.990 -25.440 1.00 96.19 139 SER A CA 1
ATOM 1048 C C . SER A 1 139 ? 13.166 4.184 -24.757 1.00 96.19 139 SER A C 1
ATOM 1050 O O . SER A 1 139 ? 12.097 4.730 -24.491 1.00 96.19 139 SER A O 1
ATOM 1052 N N . ARG A 1 140 ? 13.381 2.887 -24.471 1.00 96.06 140 ARG A N 1
ATOM 1053 C CA . ARG A 1 140 ? 12.378 2.016 -23.832 1.00 96.06 140 ARG A CA 1
ATOM 1054 C C . ARG A 1 140 ? 12.995 1.141 -22.738 1.00 96.06 140 ARG A C 1
ATOM 1056 O O . ARG A 1 140 ? 13.955 0.406 -22.962 1.00 96.06 140 ARG A O 1
ATOM 1063 N N . ILE A 1 141 ? 12.385 1.168 -21.557 1.00 97.75 141 ILE A N 1
ATOM 1064 C CA . ILE A 1 141 ? 12.704 0.259 -20.450 1.00 97.75 141 ILE A CA 1
ATOM 1065 C C . ILE A 1 141 ? 11.708 -0.895 -20.483 1.00 97.75 141 ILE A C 1
ATOM 1067 O O . ILE A 1 141 ? 10.502 -0.666 -20.432 1.00 97.75 141 ILE A O 1
ATOM 1071 N N . HIS A 1 142 ? 12.206 -2.129 -20.572 1.00 98.12 142 HIS A N 1
ATOM 1072 C CA . HIS A 1 142 ? 11.359 -3.317 -20.498 1.00 98.12 142 HIS A CA 1
ATOM 1073 C C . HIS A 1 142 ? 11.330 -3.851 -19.066 1.00 98.12 142 HIS A C 1
ATOM 1075 O O . HIS A 1 142 ? 12.329 -3.789 -18.343 1.00 98.12 142 HIS A O 1
ATOM 1081 N N . VAL A 1 143 ? 10.177 -4.384 -18.671 1.00 98.19 143 VAL A N 1
ATOM 1082 C CA . VAL A 1 143 ? 9.958 -5.022 -17.374 1.00 98.19 143 VAL A CA 1
ATOM 1083 C C . VAL A 1 143 ? 9.313 -6.378 -17.612 1.00 98.19 143 VAL A C 1
ATOM 1085 O O . VAL A 1 143 ? 8.304 -6.476 -18.306 1.00 98.19 143 VAL A O 1
ATOM 1088 N N . THR A 1 144 ? 9.867 -7.414 -16.989 1.00 98.12 144 THR A N 1
ATOM 1089 C CA . THR A 1 144 ? 9.235 -8.734 -16.900 1.00 98.12 144 THR A CA 1
ATOM 1090 C C . THR A 1 144 ? 8.669 -8.887 -15.492 1.00 98.12 144 THR A C 1
ATOM 1092 O O . THR A 1 144 ? 9.423 -8.914 -14.521 1.00 98.12 144 THR A O 1
ATOM 1095 N N . CYS A 1 145 ? 7.342 -8.939 -15.363 1.00 98.00 145 CYS A N 1
ATOM 1096 C CA . CYS A 1 145 ? 6.653 -8.966 -14.072 1.00 98.00 145 CYS A CA 1
ATOM 1097 C C . CYS A 1 145 ? 5.711 -10.167 -13.985 1.00 98.00 145 CYS A C 1
ATOM 1099 O O . CYS A 1 145 ? 4.762 -10.272 -14.760 1.00 98.00 145 CYS A O 1
ATOM 1101 N N . ALA A 1 146 ? 5.911 -11.021 -12.981 1.00 98.19 146 ALA A N 1
ATOM 1102 C CA . ALA A 1 146 ? 4.910 -12.011 -12.605 1.00 98.19 146 ALA A CA 1
ATOM 1103 C C . ALA A 1 146 ? 3.702 -11.323 -11.944 1.00 98.19 146 ALA A C 1
ATOM 1105 O O . ALA A 1 146 ? 3.857 -10.404 -11.129 1.00 98.19 146 ALA A O 1
ATOM 1106 N N . LEU A 1 147 ? 2.490 -11.763 -12.288 1.00 98.50 147 LEU A N 1
ATOM 1107 C CA . LEU A 1 147 ? 1.281 -11.314 -11.606 1.00 98.50 147 LEU A CA 1
ATOM 1108 C C . LEU A 1 147 ? 1.245 -11.912 -10.198 1.00 98.50 147 LEU A C 1
ATOM 1110 O O . LEU A 1 147 ? 1.282 -13.128 -10.038 1.00 98.50 147 LEU A O 1
ATOM 1114 N N . VAL A 1 148 ? 1.106 -11.057 -9.187 1.00 98.19 148 VAL A N 1
ATOM 1115 C CA . VAL A 1 148 ? 0.879 -11.507 -7.809 1.00 98.19 148 VAL A CA 1
ATOM 1116 C C . VAL A 1 148 ? -0.626 -11.584 -7.598 1.00 98.19 148 VAL A C 1
ATOM 1118 O O . VAL A 1 148 ? -1.307 -10.555 -7.547 1.00 98.19 148 VAL A O 1
ATOM 1121 N N . TYR A 1 149 ? -1.137 -12.807 -7.526 1.00 98.00 149 TYR A N 1
ATOM 1122 C CA . TYR A 1 149 ? -2.547 -13.106 -7.325 1.00 98.00 149 TYR A CA 1
ATOM 1123 C C . TYR A 1 149 ? -2.666 -14.390 -6.507 1.00 98.00 149 TYR A C 1
ATOM 1125 O O . TYR A 1 149 ? -2.426 -15.479 -7.020 1.00 98.00 149 TYR A O 1
ATOM 1133 N N . GLU A 1 150 ? -3.021 -14.261 -5.236 1.00 96.81 150 GLU A N 1
ATOM 1134 C CA . GLU A 1 150 ? -3.027 -15.380 -4.293 1.00 96.81 150 GLU A CA 1
ATOM 1135 C C . GLU A 1 150 ? -4.211 -15.283 -3.333 1.00 96.81 150 GLU A C 1
ATOM 1137 O O . GLU A 1 150 ? -4.728 -14.198 -3.063 1.00 96.81 150 GLU A O 1
ATOM 1142 N N . LYS A 1 151 ? -4.668 -16.427 -2.824 1.00 98.00 151 LYS A N 1
ATOM 1143 C CA . LYS A 1 151 ? -5.673 -16.478 -1.761 1.00 98.00 151 LYS A CA 1
ATOM 1144 C C . LYS A 1 151 ? -4.943 -16.549 -0.424 1.00 98.00 151 LYS A C 1
ATOM 1146 O O . LYS A 1 151 ? -4.176 -17.481 -0.205 1.00 98.00 151 LYS A O 1
ATOM 1151 N N . THR A 1 152 ? -5.177 -15.579 0.453 1.00 97.31 152 THR A N 1
ATOM 1152 C CA . THR A 1 152 ? -4.600 -15.572 1.802 1.00 97.31 152 THR A CA 1
ATOM 1153 C C . THR A 1 152 ? -5.257 -16.640 2.681 1.00 97.31 152 THR A C 1
ATOM 1155 O O . THR A 1 152 ? -6.363 -17.098 2.371 1.00 97.31 152 THR A O 1
ATOM 1158 N N . PRO A 1 153 ? -4.648 -16.998 3.826 1.00 97.94 153 PRO A N 1
ATOM 1159 C CA . PRO A 1 153 ? -5.262 -17.907 4.795 1.00 97.94 153 PRO A CA 1
ATOM 1160 C C . PRO A 1 153 ? -6.621 -17.431 5.330 1.00 97.94 153 PRO A C 1
ATOM 1162 O O . PRO A 1 153 ? -7.467 -18.256 5.657 1.00 97.94 153 PRO A O 1
ATOM 1165 N N . THR A 1 154 ? -6.877 -16.117 5.361 1.00 96.62 154 THR A N 1
ATOM 1166 C CA . THR A 1 154 ? -8.204 -15.553 5.693 1.00 96.62 154 THR A CA 1
ATOM 1167 C C . THR A 1 154 ? -9.249 -15.719 4.586 1.00 96.62 154 THR A C 1
ATOM 1169 O O . THR A 1 154 ? -10.407 -15.356 4.762 1.00 96.62 154 THR A O 1
ATOM 1172 N N . GLY A 1 155 ? -8.863 -16.250 3.425 1.00 96.81 155 GLY A N 1
ATOM 1173 C CA . GLY A 1 155 ? -9.724 -16.419 2.261 1.00 96.81 155 GLY A CA 1
ATOM 1174 C C . GLY A 1 155 ? -9.803 -15.196 1.344 1.00 96.81 155 GLY A C 1
ATOM 1175 O O . GLY A 1 155 ? -10.390 -15.299 0.264 1.00 96.81 155 GLY A O 1
ATOM 1176 N N . ARG A 1 156 ? -9.182 -14.069 1.718 1.00 96.44 156 ARG A N 1
ATOM 1177 C CA . ARG A 1 156 ? -9.101 -12.860 0.892 1.00 96.44 156 ARG A CA 1
ATOM 1178 C C . ARG A 1 156 ? -8.238 -13.118 -0.344 1.00 96.44 156 ARG A C 1
ATOM 1180 O O . ARG A 1 156 ? -7.152 -13.679 -0.265 1.00 96.44 156 ARG A O 1
ATOM 1187 N N . ILE A 1 157 ? -8.677 -12.628 -1.500 1.00 97.81 157 ILE A N 1
ATOM 1188 C CA . ILE A 1 157 ? -7.834 -12.603 -2.701 1.00 97.81 157 ILE A CA 1
ATOM 1189 C C . ILE A 1 157 ? -6.876 -11.412 -2.611 1.00 97.81 157 ILE A C 1
ATOM 1191 O O . ILE A 1 157 ? -7.289 -10.254 -2.718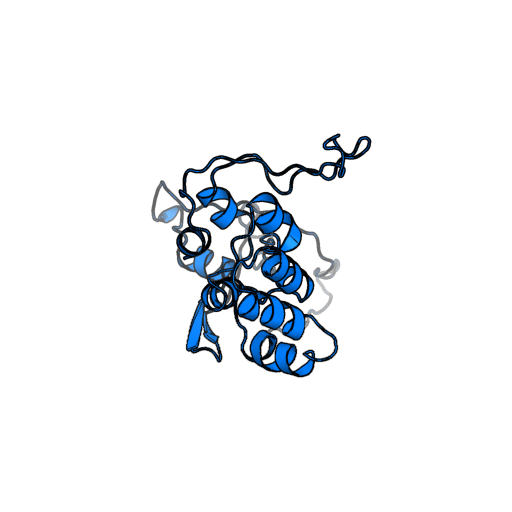 1.00 97.81 157 ILE A O 1
ATOM 1195 N N . HIS A 1 158 ? -5.591 -11.683 -2.402 1.00 97.56 158 HIS A N 1
ATOM 1196 C CA . HIS A 1 158 ? -4.534 -10.689 -2.492 1.00 97.56 158 HIS A CA 1
ATOM 1197 C C . HIS A 1 158 ? -4.142 -10.467 -3.953 1.00 97.56 158 HIS A C 1
ATOM 1199 O O . HIS A 1 158 ? -3.692 -11.372 -4.652 1.00 97.56 158 HIS A O 1
ATOM 1205 N N . LYS A 1 159 ? -4.307 -9.223 -4.400 1.00 97.94 159 LYS A N 1
ATOM 1206 C CA . LYS A 1 159 ? -3.837 -8.736 -5.694 1.00 97.94 159 LYS A CA 1
ATOM 1207 C C . LYS A 1 159 ? -2.645 -7.828 -5.431 1.00 97.94 159 LYS A C 1
ATOM 1209 O O . LYS A 1 159 ? -2.804 -6.795 -4.777 1.00 97.94 159 LYS A O 1
ATOM 1214 N N . GLY A 1 160 ? -1.467 -8.185 -5.932 1.00 97.69 160 GLY A N 1
ATOM 1215 C CA . GLY A 1 160 ? -0.291 -7.336 -5.779 1.00 97.69 160 GLY A CA 1
ATOM 1216 C C . GLY A 1 160 ? -0.513 -5.996 -6.469 1.00 97.69 160 GLY A C 1
ATOM 1217 O O . GLY A 1 160 ? -0.877 -5.955 -7.644 1.00 97.69 160 GLY A O 1
ATOM 1218 N N . VAL A 1 161 ? -0.293 -4.900 -5.737 1.00 97.75 161 VAL A N 1
ATOM 1219 C CA . VAL A 1 161 ? -0.652 -3.541 -6.178 1.00 97.75 161 VAL A CA 1
ATOM 1220 C C . VAL A 1 161 ? -0.025 -3.201 -7.534 1.00 97.75 161 VAL A C 1
ATOM 1222 O O . VAL A 1 161 ? -0.734 -2.892 -8.487 1.00 97.75 161 VAL A O 1
ATOM 1225 N N . CYS A 1 162 ? 1.304 -3.300 -7.643 1.00 98.19 162 CYS A N 1
ATOM 1226 C CA . CYS A 1 162 ? 2.024 -2.873 -8.843 1.00 98.19 162 CYS A CA 1
ATOM 1227 C C . CYS A 1 162 ? 1.831 -3.835 -10.027 1.00 98.19 162 CYS A C 1
ATOM 1229 O O . CYS A 1 162 ? 1.551 -3.386 -11.134 1.00 98.19 162 CYS A O 1
ATOM 1231 N N . SER A 1 163 ? 1.889 -5.151 -9.799 1.00 98.38 163 SER A N 1
ATOM 1232 C CA . SER A 1 163 ? 1.712 -6.147 -10.866 1.00 98.38 163 SER A CA 1
ATOM 1233 C C . SER A 1 163 ? 0.287 -6.165 -11.427 1.00 98.38 163 SER A C 1
ATOM 1235 O O . SER A 1 163 ? 0.101 -6.300 -12.634 1.00 98.38 163 SER A O 1
ATOM 1237 N N . THR A 1 164 ? -0.726 -5.949 -10.583 1.00 98.19 164 THR A N 1
ATOM 1238 C CA . THR A 1 164 ? -2.119 -5.806 -11.036 1.00 98.19 164 THR A CA 1
ATOM 1239 C C . THR A 1 164 ? -2.334 -4.494 -11.788 1.00 98.19 164 THR A C 1
ATOM 1241 O O . THR A 1 164 ? -3.055 -4.483 -12.782 1.00 98.19 164 THR A O 1
ATOM 1244 N N . TRP A 1 165 ? -1.693 -3.400 -11.356 1.00 97.69 165 TRP A N 1
ATOM 1245 C CA . TRP A 1 165 ? -1.704 -2.142 -12.107 1.00 97.69 165 TRP A CA 1
ATOM 1246 C C . TRP A 1 165 ? -1.090 -2.328 -13.503 1.00 97.69 165 TRP A C 1
ATOM 1248 O O . TRP A 1 165 ? -1.729 -1.968 -14.485 1.00 97.69 165 TRP A O 1
ATOM 1258 N N . MET A 1 166 ? 0.078 -2.980 -13.608 1.00 97.44 166 MET A N 1
ATOM 1259 C CA . MET A 1 166 ? 0.716 -3.277 -14.900 1.00 97.44 166 MET A CA 1
ATOM 1260 C C . MET A 1 166 ? -0.164 -4.164 -15.787 1.00 97.44 166 MET A C 1
ATOM 1262 O O . MET A 1 166 ? -0.347 -3.851 -16.959 1.00 97.44 166 MET A O 1
ATOM 1266 N N . LYS A 1 167 ? -0.765 -5.229 -15.234 1.00 97.38 167 LYS A N 1
ATOM 1267 C CA . LYS A 1 167 ? -1.689 -6.110 -15.971 1.00 97.38 167 LYS A CA 1
ATOM 1268 C C . LYS A 1 167 ? -2.846 -5.343 -16.620 1.00 97.38 167 LYS A C 1
ATOM 1270 O O . LYS A 1 167 ? -3.264 -5.698 -17.714 1.00 97.38 167 LYS A O 1
ATOM 1275 N N . ASN A 1 168 ? -3.378 -4.340 -15.927 1.00 96.25 168 ASN A N 1
ATOM 1276 C CA . ASN A 1 168 ? -4.535 -3.570 -16.382 1.00 96.25 168 ASN A CA 1
ATOM 1277 C C . ASN A 1 168 ? -4.139 -2.284 -17.131 1.00 96.25 168 ASN A C 1
ATOM 1279 O O . ASN A 1 168 ? -5.015 -1.504 -17.498 1.00 96.25 168 ASN A O 1
ATOM 1283 N N . SER A 1 169 ? -2.840 -2.033 -17.315 1.00 95.19 169 SER A N 1
ATOM 1284 C CA . SER A 1 169 ? -2.353 -0.848 -18.016 1.00 95.19 169 SER A CA 1
ATOM 1285 C C . SER A 1 169 ? -2.674 -0.926 -19.511 1.00 95.19 169 SER A C 1
ATOM 1287 O O . SER A 1 169 ? -2.559 -1.977 -20.140 1.00 95.19 169 SER A O 1
ATOM 1289 N N . THR A 1 170 ? -3.101 0.199 -20.079 1.00 94.38 170 THR A N 1
ATOM 1290 C CA . THR A 1 170 ? -3.399 0.327 -21.509 1.00 94.38 170 THR A CA 1
ATOM 1291 C C . THR A 1 170 ? -2.147 0.795 -22.252 1.00 94.38 170 THR A C 1
ATOM 1293 O O . THR A 1 170 ? -1.635 1.872 -21.928 1.00 94.38 170 THR A O 1
ATOM 1296 N N . PRO A 1 171 ? -1.631 0.027 -23.227 1.00 91.50 171 PRO A N 1
ATOM 1297 C CA . PRO A 1 171 ? -0.465 0.430 -24.002 1.00 91.50 171 PRO A CA 1
ATOM 1298 C C . PRO A 1 171 ? -0.818 1.556 -24.980 1.00 91.50 171 PRO A C 1
ATOM 1300 O O . PRO A 1 171 ? -1.954 1.659 -25.443 1.00 91.50 171 PRO A O 1
ATOM 1303 N N . LEU A 1 172 ? 0.185 2.366 -25.327 1.00 88.19 172 LEU A N 1
ATOM 1304 C CA . LEU A 1 172 ? 0.038 3.490 -26.260 1.00 88.19 172 LEU A CA 1
ATOM 1305 C C . LEU A 1 172 ? -0.463 3.060 -27.643 1.00 88.19 172 LEU A C 1
ATOM 1307 O O . LEU A 1 172 ? -1.258 3.767 -28.250 1.00 88.19 172 LEU A O 1
ATOM 1311 N N . ASP A 1 173 ? -0.061 1.877 -28.103 1.00 86.00 173 ASP A N 1
ATOM 1312 C CA . ASP A 1 173 ? -0.454 1.361 -29.418 1.00 86.00 173 ASP A CA 1
ATOM 1313 C C . ASP A 1 173 ? -1.968 1.063 -29.511 1.00 86.00 173 ASP A C 1
ATOM 1315 O O . ASP A 1 173 ? -2.511 0.985 -30.609 1.00 86.00 173 ASP A O 1
ATOM 1319 N N . ASN A 1 174 ? -2.663 0.935 -28.370 1.00 82.62 174 ASN A N 1
ATOM 1320 C CA . ASN A 1 174 ? -4.099 0.638 -28.317 1.00 82.62 174 ASN A CA 1
ATOM 1321 C C . ASN A 1 174 ? -4.978 1.876 -28.084 1.00 82.62 174 ASN A C 1
ATOM 1323 O O . ASN A 1 174 ? -6.175 1.826 -28.360 1.00 82.62 174 ASN A O 1
ATOM 1327 N N . SER A 1 175 ? -4.435 2.955 -27.513 1.00 86.25 175 SER A N 1
ATOM 1328 C CA . SER A 1 175 ? -5.203 4.148 -27.147 1.00 86.25 175 SER A CA 1
ATOM 1329 C C . SER A 1 175 ? -4.299 5.368 -27.015 1.00 86.25 175 SER A C 1
ATOM 1331 O O . SER A 1 175 ? -3.225 5.295 -26.416 1.00 86.25 175 SER A O 1
ATOM 1333 N N . HIS A 1 176 ? -4.787 6.517 -27.487 1.00 81.25 176 HIS A N 1
ATOM 1334 C CA . HIS A 1 176 ? -4.166 7.814 -27.209 1.00 81.25 176 HIS A CA 1
ATOM 1335 C C . HIS A 1 176 ? -4.185 8.167 -25.713 1.00 81.25 176 HIS A C 1
ATOM 1337 O O . HIS A 1 176 ? -3.306 8.890 -25.251 1.00 81.25 176 HIS A O 1
ATOM 1343 N N . ASP A 1 177 ? -5.140 7.624 -24.951 1.00 86.31 177 ASP A N 1
ATOM 1344 C CA . ASP A 1 177 ? -5.183 7.709 -23.489 1.00 86.31 177 ASP A CA 1
ATOM 1345 C C . ASP A 1 177 ? -4.481 6.487 -22.875 1.00 86.31 177 ASP A C 1
ATOM 1347 O O . ASP A 1 177 ? -5.100 5.557 -22.347 1.00 86.31 177 ASP A O 1
ATOM 1351 N N . CYS A 1 178 ? -3.162 6.422 -23.064 1.00 91.12 178 CYS A N 1
ATOM 1352 C CA . CYS A 1 178 ? -2.349 5.317 -22.575 1.00 91.12 178 CYS A CA 1
ATOM 1353 C C . CYS A 1 178 ? -2.097 5.433 -21.069 1.00 91.12 178 CYS A C 1
ATOM 1355 O O . CYS A 1 178 ? -1.976 6.524 -20.505 1.00 91.12 178 CYS A O 1
ATOM 1357 N N . SER A 1 179 ? -1.941 4.293 -20.402 1.00 94.81 179 SER A N 1
ATOM 1358 C CA . SER A 1 179 ? -1.547 4.288 -18.998 1.00 94.81 179 SER A CA 1
ATOM 1359 C C . SER A 1 179 ? -0.107 4.761 -18.833 1.00 94.81 179 SER A C 1
ATOM 1361 O O . SER A 1 179 ? 0.795 4.317 -19.540 1.00 94.81 179 SER A O 1
ATOM 1363 N N . TRP A 1 180 ? 0.124 5.606 -17.832 1.00 94.19 180 TRP A N 1
ATOM 1364 C CA . TRP A 1 180 ? 1.454 6.083 -17.472 1.00 94.19 180 TRP A CA 1
ATOM 1365 C C . TRP A 1 180 ? 1.722 5.868 -15.982 1.00 94.19 180 TRP A C 1
ATOM 1367 O O . TRP A 1 180 ? 0.808 5.874 -15.155 1.00 94.19 180 TRP A O 1
ATOM 1377 N N . ALA A 1 181 ? 2.995 5.691 -15.633 1.00 94.44 181 ALA A N 1
ATOM 1378 C CA . ALA A 1 181 ? 3.449 5.625 -14.250 1.00 94.44 181 ALA A CA 1
ATOM 1379 C C . ALA A 1 181 ? 4.716 6.463 -14.049 1.00 94.44 181 ALA A C 1
ATOM 1381 O O . ALA A 1 181 ? 5.567 6.510 -14.939 1.00 94.44 181 ALA A O 1
ATOM 1382 N N . PRO A 1 182 ? 4.882 7.088 -12.870 1.00 95.81 182 PRO A N 1
ATOM 1383 C CA . PRO A 1 182 ? 6.156 7.675 -12.491 1.00 95.81 182 PRO A CA 1
ATOM 1384 C C . PRO A 1 182 ? 7.183 6.560 -12.264 1.00 95.81 182 PRO A C 1
ATOM 1386 O O . PRO A 1 182 ? 6.953 5.643 -11.472 1.00 95.81 182 PRO A O 1
ATOM 1389 N N . ILE A 1 183 ? 8.327 6.654 -12.940 1.00 97.56 183 ILE A N 1
ATOM 1390 C CA . ILE A 1 183 ? 9.439 5.710 -12.805 1.00 97.56 183 ILE A CA 1
ATOM 1391 C C . ILE A 1 183 ? 10.743 6.451 -12.524 1.00 97.56 183 ILE A C 1
ATOM 1393 O O . ILE A 1 183 ? 10.892 7.630 -12.835 1.00 97.56 183 ILE A O 1
ATOM 1397 N N . PHE A 1 184 ? 11.705 5.733 -11.961 1.00 97.94 184 PHE A N 1
ATOM 1398 C CA . PHE A 1 184 ? 13.087 6.174 -11.830 1.00 97.94 184 PHE A CA 1
ATOM 1399 C C . PHE A 1 184 ? 14.010 4.962 -11.968 1.00 97.94 184 PHE A C 1
ATOM 1401 O O . PHE A 1 184 ? 13.604 3.827 -11.711 1.00 97.94 184 PHE A O 1
ATOM 1408 N N . VAL A 1 185 ? 15.260 5.193 -12.371 1.00 97.69 185 VAL A N 1
ATOM 1409 C CA . VAL A 1 185 ? 16.263 4.131 -12.514 1.00 97.69 185 VAL A CA 1
ATOM 1410 C C . VAL A 1 185 ? 17.206 4.168 -11.319 1.00 97.69 185 VAL A C 1
ATOM 1412 O O . VAL A 1 185 ? 17.844 5.183 -11.053 1.00 97.69 185 VAL A O 1
ATOM 1415 N N . ARG A 1 186 ? 17.331 3.038 -10.618 1.00 97.62 186 ARG A N 1
ATOM 1416 C CA . ARG A 1 186 ? 18.358 2.838 -9.590 1.00 97.62 186 ARG A CA 1
ATOM 1417 C C . ARG A 1 186 ? 19.511 2.037 -10.184 1.00 97.62 186 ARG A C 1
ATOM 1419 O O . ARG A 1 186 ? 19.301 0.924 -10.664 1.00 97.62 186 ARG A O 1
ATOM 1426 N N . GLN A 1 187 ? 20.722 2.589 -10.147 1.00 97.00 187 GLN A N 1
ATOM 1427 C CA . GLN A 1 187 ? 21.906 1.882 -10.632 1.00 97.00 187 GLN A CA 1
ATOM 1428 C C . GLN A 1 187 ? 22.180 0.617 -9.802 1.00 97.00 187 GLN A C 1
ATOM 1430 O O . GLN A 1 187 ? 21.902 0.559 -8.604 1.00 97.00 187 GLN A O 1
ATOM 1435 N N . SER A 1 188 ? 22.715 -0.407 -10.464 1.00 96.56 188 SER A N 1
ATOM 1436 C CA . SER A 1 188 ? 23.100 -1.687 -9.867 1.00 96.56 188 SER A CA 1
ATOM 1437 C C . SER A 1 188 ? 24.493 -2.099 -10.334 1.00 96.56 188 SER A C 1
ATOM 1439 O O . SER A 1 188 ? 24.927 -1.712 -11.424 1.00 96.56 188 SER A O 1
ATOM 1441 N N . ASN A 1 189 ? 25.139 -2.962 -9.550 1.00 97.00 189 ASN A N 1
ATOM 1442 C CA . ASN A 1 189 ? 26.417 -3.589 -9.898 1.00 97.00 189 ASN A CA 1
ATOM 1443 C C . ASN A 1 189 ? 26.251 -4.855 -10.761 1.00 97.00 189 ASN A C 1
ATOM 1445 O O . ASN A 1 189 ? 27.238 -5.482 -11.126 1.00 97.00 189 ASN A O 1
ATOM 1449 N N . PHE A 1 190 ? 25.015 -5.232 -11.112 1.00 96.88 190 PHE A N 1
ATOM 1450 C CA . PHE A 1 190 ? 24.741 -6.353 -12.012 1.00 96.88 190 PHE A CA 1
ATOM 1451 C C . PHE A 1 190 ? 25.019 -5.913 -13.456 1.00 96.88 190 PHE A C 1
ATOM 1453 O O . PHE A 1 190 ? 24.179 -5.274 -14.098 1.00 96.88 190 PHE A O 1
ATOM 1460 N N . LYS A 1 191 ? 26.247 -6.158 -13.921 1.00 96.69 191 LYS A N 1
ATOM 1461 C CA . LYS A 1 191 ? 26.783 -5.696 -15.207 1.00 96.69 191 LYS A CA 1
ATOM 1462 C C . LYS A 1 191 ? 27.473 -6.838 -15.941 1.00 96.69 191 LYS A C 1
ATOM 1464 O O . LYS A 1 191 ? 27.987 -7.766 -15.327 1.00 96.69 191 LYS A O 1
ATOM 1469 N N . LEU A 1 192 ? 27.513 -6.724 -17.264 1.00 97.62 192 LEU A N 1
ATOM 1470 C CA . LEU A 1 192 ? 28.371 -7.566 -18.088 1.00 97.62 192 LEU A CA 1
ATOM 1471 C C . LEU A 1 192 ? 29.848 -7.192 -17.869 1.00 97.62 192 LEU A C 1
ATOM 1473 O O . LEU A 1 192 ? 30.133 -6.026 -17.577 1.00 97.62 192 LEU A O 1
ATOM 1477 N N . PRO A 1 193 ? 30.787 -8.137 -18.048 1.00 97.31 193 PRO A N 1
ATOM 1478 C CA . PRO A 1 193 ? 32.212 -7.825 -18.076 1.00 97.31 193 PRO A CA 1
ATOM 1479 C C . PRO A 1 193 ? 32.549 -6.799 -19.168 1.00 97.31 193 PRO A C 1
ATOM 1481 O O . PRO A 1 193 ? 31.996 -6.851 -20.267 1.00 97.31 193 PRO A O 1
ATOM 1484 N N . SER A 1 194 ? 33.506 -5.905 -18.900 1.00 96.38 194 SER A N 1
ATOM 1485 C CA . SER A 1 194 ? 33.977 -4.925 -19.895 1.00 96.38 194 SER A CA 1
ATOM 1486 C C . SER A 1 194 ? 34.637 -5.590 -21.110 1.00 96.38 194 SER A C 1
ATOM 1488 O O . SER A 1 194 ? 34.543 -5.080 -22.223 1.00 96.38 194 SER A O 1
ATOM 1490 N N . ASN A 1 195 ? 35.297 -6.738 -20.908 1.00 97.56 195 ASN A N 1
ATOM 1491 C CA . ASN A 1 195 ? 35.861 -7.550 -21.983 1.00 97.56 195 ASN A CA 1
ATOM 1492 C C . ASN A 1 195 ? 34.815 -8.550 -22.494 1.00 97.56 195 ASN A C 1
ATOM 1494 O O . ASN A 1 195 ? 34.461 -9.501 -21.799 1.00 97.56 195 ASN A O 1
ATOM 1498 N N . THR A 1 196 ? 34.384 -8.373 -23.741 1.00 96.25 196 THR A N 1
ATOM 1499 C CA . THR A 1 196 ? 33.355 -9.199 -24.389 1.00 96.25 196 THR A CA 1
ATOM 1500 C C . THR A 1 196 ? 33.782 -10.640 -24.676 1.00 96.25 196 THR A C 1
ATOM 1502 O O . THR A 1 196 ? 32.936 -11.451 -25.037 1.00 96.25 196 THR A O 1
ATOM 1505 N N . LYS A 1 197 ? 35.068 -10.982 -24.515 1.00 97.75 197 LYS A N 1
ATOM 1506 C CA . LYS A 1 197 ? 35.571 -12.361 -24.644 1.00 97.75 197 LYS A CA 1
ATOM 1507 C C . LYS A 1 197 ? 35.404 -13.191 -23.371 1.00 97.75 197 LYS A C 1
ATOM 1509 O O . LYS A 1 197 ? 35.601 -14.400 -23.421 1.00 97.75 197 LYS A O 1
ATOM 1514 N N . VAL A 1 198 ? 35.098 -12.560 -22.236 1.00 98.38 198 VAL A N 1
ATOM 1515 C CA . VAL A 1 198 ? 34.889 -13.271 -20.969 1.00 98.38 198 VAL A CA 1
ATOM 1516 C C . VAL A 1 198 ? 33.590 -14.081 -21.078 1.00 98.38 198 VAL A C 1
ATOM 1518 O O . VAL A 1 198 ? 32.544 -13.477 -21.327 1.00 98.38 198 VAL A O 1
ATOM 1521 N N . PRO A 1 199 ? 33.621 -15.417 -20.905 1.00 97.94 199 PRO A N 1
ATOM 1522 C CA . PRO A 1 199 ? 32.410 -16.228 -20.922 1.00 97.94 199 PRO A CA 1
ATOM 1523 C C . PRO A 1 199 ? 31.441 -15.802 -19.818 1.00 97.94 199 PRO A C 1
ATOM 1525 O O . PRO A 1 199 ? 31.853 -15.474 -18.706 1.00 97.94 199 PRO A O 1
ATOM 1528 N N . ILE A 1 200 ? 30.145 -15.830 -20.121 1.00 98.25 200 ILE A N 1
ATOM 1529 C CA . ILE A 1 200 ? 29.083 -15.462 -19.184 1.00 98.25 200 ILE A CA 1
ATOM 1530 C C . ILE A 1 200 ? 28.201 -16.686 -18.959 1.00 98.25 200 ILE A C 1
ATOM 1532 O O . ILE A 1 200 ? 27.722 -17.291 -19.916 1.00 98.25 200 ILE A O 1
ATOM 1536 N N . ILE A 1 201 ? 27.952 -17.015 -17.693 1.00 98.19 201 ILE A N 1
ATOM 1537 C CA . ILE A 1 201 ? 26.987 -18.037 -17.283 1.00 98.19 201 ILE A CA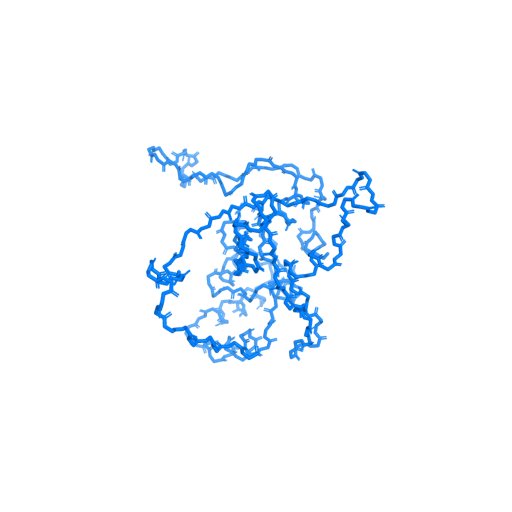 1
ATOM 1538 C C . ILE A 1 201 ? 25.829 -17.309 -16.601 1.00 98.19 201 ILE A C 1
ATOM 1540 O O . ILE A 1 201 ? 26.027 -16.628 -15.597 1.00 98.19 201 ILE A O 1
ATOM 1544 N N . MET A 1 202 ? 24.628 -17.419 -17.166 1.00 97.75 202 MET A N 1
ATOM 1545 C CA . MET A 1 202 ? 23.410 -16.818 -16.619 1.00 97.75 202 MET A CA 1
ATOM 1546 C C . MET A 1 202 ? 22.512 -17.927 -16.084 1.00 97.75 202 MET A C 1
ATOM 1548 O O . MET A 1 202 ? 22.218 -18.877 -16.804 1.00 97.75 202 MET A O 1
ATOM 1552 N N . ILE A 1 203 ? 22.070 -17.801 -14.835 1.00 97.31 203 ILE A N 1
ATOM 1553 C CA . ILE A 1 203 ? 21.147 -18.743 -14.196 1.00 97.31 203 ILE A CA 1
ATOM 1554 C C . ILE A 1 203 ? 19.953 -17.929 -13.695 1.00 97.31 203 ILE A C 1
ATOM 1556 O O . ILE A 1 203 ? 20.093 -17.123 -12.777 1.00 97.31 203 ILE A O 1
ATOM 1560 N N . GLY A 1 204 ? 18.798 -18.115 -14.331 1.00 93.31 204 GLY A N 1
ATOM 1561 C CA . GLY A 1 204 ? 17.526 -17.495 -13.971 1.00 93.31 204 GLY A CA 1
ATOM 1562 C C . GLY A 1 204 ? 16.403 -18.496 -14.249 1.00 93.31 204 GLY A C 1
ATOM 1563 O O . GLY A 1 204 ? 16.182 -18.775 -15.426 1.00 93.31 204 GLY A O 1
ATOM 1564 N N . PRO A 1 205 ? 15.791 -19.097 -13.214 1.00 87.38 205 PRO A N 1
ATOM 1565 C CA . PRO A 1 205 ? 14.748 -20.110 -13.373 1.00 87.38 205 PRO A CA 1
ATOM 1566 C C . PRO A 1 205 ? 13.417 -19.528 -13.866 1.00 87.38 205 PRO A C 1
ATOM 1568 O O . PRO A 1 205 ? 13.180 -18.313 -13.662 1.00 87.38 205 PRO A O 1
#

InterPro domains:
  IPR001709 Flavoprotein pyridine nucleotide cytochrome reductase [PR00371] (126-133)
  IPR001709 Flavoprotein pyridine nucleotide cytochrome reductase [PR00371] (160-169)
  IPR001709 Flavoprotein pyridine nucleotide cytochrome reductase [PR00371] (201-205)
  IPR003097 Sulfite reductase [NADPH] flavoprotein alpha-component-like, FAD-binding [PF00667] (3-165)
  IPR017927 FAD-binding domain, ferredoxin reductase-type [PS51384] (1-193)
  IPR017938 Riboflavin synthase-like beta-barrel [SSF63380] (2-190)
  IPR023173 NADPH-cytochrome p450 reductase, FAD-binding, alpha-helical domain superfamily [G3DSA:1.20.990.10] (1-120)

Foldseek 3Di:
DVCVLLVDDQFDWDFAFDADPVRHHPPDCGPPTQDPTGGNVCCCLAWFDFQAFWALQLLQLLLVQAPDVVLSVVSPLCSDPNNVVVVCVVTVQQSHTNVNSSVVRSSRNHDPNSCRPTHTHTDDDDDFDFPDDCVVVVPDTDGDDDWDWDQGNVRDTDGDSVSVCVVPFADCVRDVPGDDDDDDDDDDPPDDDPDPPDDDDDDDD

Organism: Gossypium raimondii (NCBI:txid29730)

Radius of gyration: 21.75 Å; chains: 1; bounding box: 52×45×56 Å

Sequence (205 aa):
EALRLLGLSPDTYFSVHSDKEDGTSLGGSSLPPPFPPCTLRTALARYADLLSSPKKSALLALAAHASDPTEADRLRHLASPAGKDEYAQWMVASQRSLLEVMAEFPSAKPPLGVFFAAIAPRLQPRYYSISSSPRMAPSRIHVTCALVYEKTPTGRIHKGVCSTWMKNSTPLDNSHDCSWAPIFVRQSNFKLPSNTKVPIIMIGP